Protein AF-A0A940I7X8-F1 (afdb_monomer_lite)

Sequence (336 aa):
MDRRSVLILGGKREDTGFVNLISSVYEELGIEEVIYFPGVVDDFYRALINKWVSSGIKIAADEDAGTYLASYGIKVDFDFDSAVERASVFVCFDRTGYDLLRANLSGVSSSKKLIILSPVFSGEQHAIYAEGIFKVPFESERAFCLKIPEGMDYSIAYFVKLLEKNFSVQEAIDRVKFLVVRDREEGCDFPRNSSREEFLKEISSNGCGIHISEMKMPAVMDFVYFDIVFKGPVDVQKFVDLFDLDGAVAMTNKKDMVEIRKVEELLRENGSLLYIILMSVSSIEMVSDRELVGYFFVTPHFCEAFNIISAITRYFFPRSSEERMRKVYSRMVKEM

Radius of gyration: 21.01 Å; chains: 1; bounding box: 50×42×53 Å

pLDDT: mean 81.67, std 11.94, range [33.69, 97.12]

Foldseek 3Di:
DQALEEEEEEEDPLCLLLLVLCLVAVVLLVRPAYEYEYNDDDPVVLVSLVVSVVSVHAYEYDPVNCVVNVVVVHDHPYHPLVNLQRAQEYEYQDPVSVVVSVVNVVPHDQAAHEYEYNADDPPDDADEFAPPFDDDPPDDRGHHYYHYDFLVLNLVLVLLSLQCVQDDPQFHWQEKEKEKEAADPDDKDDWDWDPSQVVSVVRDDNPYHYTYTYMYDHDLAIKMKMKTFTNHFDDLVSVVVSQVPPLLEAEDCDDDVVVVVVVQVVCVVVLQARHSKYFNSVQWDDPDRGIIIGMIGGPRSNSRSLRVQLVSSCNVPVPCSVVSCVVVSVSNDDDD

Structure (mmCIF, N/CA/C/O backbone):
data_AF-A0A940I7X8-F1
#
_entry.id   AF-A0A940I7X8-F1
#
loop_
_atom_site.group_PDB
_atom_site.id
_atom_site.type_symbol
_atom_site.label_atom_id
_atom_site.label_alt_id
_atom_site.label_comp_id
_atom_site.label_asym_id
_atom_site.label_entity_id
_atom_site.label_seq_id
_atom_site.pdbx_PDB_ins_code
_atom_site.Cartn_x
_atom_site.Cartn_y
_atom_site.Cartn_z
_atom_site.occupancy
_atom_site.B_iso_or_equiv
_atom_site.auth_seq_id
_atom_site.auth_comp_id
_atom_site.auth_asym_id
_atom_site.auth_atom_id
_atom_site.pdbx_PDB_model_num
ATOM 1 N N . MET A 1 1 ? 4.061 14.028 -25.496 1.00 49.69 1 MET A N 1
ATOM 2 C CA . MET A 1 1 ? 3.608 13.617 -24.152 1.00 49.69 1 MET A CA 1
ATOM 3 C C . MET A 1 1 ? 4.681 12.710 -23.610 1.00 49.69 1 MET A C 1
ATOM 5 O O . MET A 1 1 ? 5.134 11.863 -24.373 1.00 49.69 1 MET A O 1
ATOM 9 N N . ASP A 1 2 ? 5.108 12.920 -22.368 1.00 67.56 2 ASP A N 1
ATOM 10 C CA . ASP A 1 2 ? 6.015 11.982 -21.709 1.00 67.56 2 ASP A CA 1
ATOM 11 C C . ASP A 1 2 ? 5.352 10.599 -21.658 1.00 67.56 2 ASP A C 1
ATOM 13 O O . ASP A 1 2 ? 4.131 10.488 -21.493 1.00 67.56 2 ASP A O 1
ATOM 17 N N . ARG A 1 3 ? 6.148 9.558 -21.900 1.00 82.56 3 ARG A N 1
ATOM 18 C CA . ARG A 1 3 ? 5.689 8.167 -21.940 1.00 82.56 3 ARG A CA 1
ATOM 19 C C . ARG A 1 3 ? 5.154 7.774 -20.565 1.00 82.56 3 ARG A C 1
ATOM 21 O O . ARG A 1 3 ? 5.755 8.113 -19.554 1.00 82.56 3 ARG A O 1
ATOM 28 N N . ARG A 1 4 ? 4.042 7.040 -20.489 1.00 92.81 4 ARG A N 1
ATOM 29 C CA . ARG A 1 4 ? 3.482 6.609 -19.189 1.00 92.81 4 ARG A CA 1
ATOM 30 C C . ARG A 1 4 ? 4.193 5.357 -18.704 1.00 92.81 4 ARG A C 1
ATOM 32 O O . ARG A 1 4 ? 3.645 4.259 -18.761 1.00 92.81 4 ARG A O 1
ATOM 39 N N . SER A 1 5 ? 5.438 5.538 -18.295 1.00 95.00 5 SER A N 1
ATOM 40 C CA . SER A 1 5 ? 6.382 4.475 -17.973 1.00 95.00 5 SER A CA 1
ATOM 41 C C . SER A 1 5 ? 6.802 4.517 -16.507 1.00 95.00 5 SER A C 1
ATOM 43 O O . SER A 1 5 ? 7.041 5.587 -15.933 1.00 95.00 5 SER A O 1
ATOM 45 N N . VAL A 1 6 ? 6.911 3.333 -15.910 1.00 96.25 6 VAL A N 1
ATOM 46 C CA . VAL A 1 6 ? 7.340 3.134 -14.523 1.00 96.25 6 VAL A CA 1
ATOM 47 C C . VAL A 1 6 ? 8.630 2.323 -14.519 1.00 96.25 6 VAL A C 1
ATOM 49 O O . VAL A 1 6 ? 8.656 1.231 -15.080 1.00 96.25 6 VAL A O 1
ATOM 52 N N . LEU A 1 7 ? 9.679 2.832 -13.876 1.00 95.44 7 LEU A N 1
ATOM 53 C CA . LEU A 1 7 ? 10.884 2.074 -13.552 1.00 95.44 7 LEU A CA 1
ATOM 54 C C . LEU A 1 7 ? 10.850 1.675 -12.079 1.00 95.44 7 LEU A C 1
ATOM 56 O O . LEU A 1 7 ? 10.775 2.518 -11.185 1.00 95.44 7 LEU A O 1
ATOM 60 N N . ILE A 1 8 ? 10.902 0.374 -11.844 1.00 94.31 8 ILE A N 1
ATOM 61 C CA . ILE A 1 8 ? 10.943 -0.235 -10.526 1.00 94.31 8 ILE A CA 1
ATOM 62 C C . ILE A 1 8 ? 12.394 -0.597 -10.242 1.00 94.31 8 ILE A C 1
ATOM 64 O O . ILE A 1 8 ? 12.974 -1.433 -10.935 1.00 94.31 8 ILE A O 1
ATOM 68 N N . LEU A 1 9 ? 12.963 0.046 -9.230 1.00 90.81 9 LEU A N 1
ATOM 69 C CA . LEU A 1 9 ? 14.293 -0.247 -8.719 1.00 90.81 9 LEU A CA 1
ATOM 70 C C . LEU A 1 9 ? 14.115 -1.225 -7.564 1.00 90.81 9 LEU A C 1
ATOM 72 O O . LEU A 1 9 ? 13.821 -0.828 -6.431 1.00 90.81 9 LEU A O 1
ATOM 76 N N . GLY A 1 10 ? 14.166 -2.504 -7.930 1.00 77.69 10 GLY A N 1
ATOM 77 C CA . GLY A 1 10 ? 13.996 -3.627 -7.024 1.00 77.69 10 GLY A CA 1
ATOM 78 C C . GLY A 1 10 ? 15.307 -4.036 -6.371 1.00 77.69 10 GLY A C 1
ATOM 79 O O . GLY A 1 10 ? 16.374 -3.519 -6.696 1.00 77.69 10 GLY A O 1
ATOM 80 N N . GLY A 1 11 ? 15.234 -5.014 -5.476 1.00 66.50 11 GLY A N 1
ATOM 81 C CA . GLY A 1 11 ? 16.423 -5.502 -4.768 1.00 66.50 11 GLY A CA 1
ATOM 82 C C . GLY A 1 11 ? 16.150 -6.359 -3.540 1.00 66.50 11 GLY A C 1
ATOM 83 O O . GLY A 1 11 ? 17.096 -6.883 -2.948 1.00 66.50 11 GLY A O 1
ATOM 84 N N . LYS A 1 12 ? 14.881 -6.525 -3.140 1.00 67.06 12 LYS A N 1
ATOM 85 C CA . LYS A 1 12 ? 14.500 -7.310 -1.961 1.00 67.06 12 LYS A CA 1
ATOM 86 C C . LYS A 1 12 ? 13.080 -7.869 -2.075 1.00 67.06 12 LYS A C 1
ATOM 88 O O . LYS A 1 12 ? 12.290 -7.390 -2.872 1.00 67.06 12 LYS A O 1
ATOM 93 N N . ARG A 1 13 ? 12.718 -8.836 -1.222 1.00 67.75 13 ARG A N 1
ATOM 94 C CA . ARG A 1 13 ? 11.409 -9.526 -1.254 1.00 67.75 13 ARG A CA 1
ATOM 95 C C . ARG A 1 13 ? 10.215 -8.576 -1.097 1.00 67.75 13 ARG A C 1
ATOM 97 O O . ARG A 1 13 ? 9.106 -8.913 -1.500 1.00 67.75 13 ARG A O 1
ATOM 104 N N . GLU A 1 14 ? 10.432 -7.412 -0.506 1.00 70.81 14 GLU A N 1
ATOM 105 C CA . GLU A 1 14 ? 9.443 -6.378 -0.231 1.00 70.81 14 GLU A CA 1
ATOM 106 C C . GLU A 1 14 ? 8.841 -5.783 -1.516 1.00 70.81 14 GLU A C 1
ATOM 108 O O . GLU A 1 14 ? 7.660 -5.435 -1.526 1.00 70.81 14 GLU A O 1
ATOM 113 N N . ASP A 1 15 ? 9.591 -5.746 -2.624 1.00 79.62 15 ASP A N 1
ATOM 114 C CA . ASP A 1 15 ? 9.082 -5.263 -3.916 1.00 79.62 15 ASP A CA 1
ATOM 115 C C . ASP A 1 15 ? 8.101 -6.247 -4.581 1.00 79.62 15 ASP A C 1
ATOM 117 O O . ASP A 1 15 ? 7.247 -5.855 -5.380 1.00 79.62 15 ASP A O 1
ATOM 121 N N . THR A 1 16 ? 8.164 -7.529 -4.216 1.00 80.00 16 THR A N 1
ATOM 122 C CA . THR A 1 16 ? 7.514 -8.622 -4.946 1.00 80.00 16 THR A CA 1
ATOM 123 C C . THR A 1 16 ? 5.994 -8.502 -4.906 1.00 80.00 16 THR A C 1
ATOM 125 O O . THR A 1 16 ? 5.323 -8.805 -5.896 1.00 80.00 16 THR A O 1
ATOM 128 N N . GLY A 1 17 ? 5.430 -8.035 -3.786 1.00 77.25 17 GLY A N 1
ATOM 129 C CA . GLY A 1 17 ? 3.994 -7.767 -3.667 1.00 77.25 17 GLY A CA 1
ATOM 130 C C . GLY A 1 17 ? 3.534 -6.695 -4.655 1.00 77.25 17 GLY A C 1
ATOM 131 O O . GLY A 1 17 ? 2.570 -6.899 -5.397 1.00 77.25 17 GLY A O 1
ATOM 132 N N . PHE A 1 18 ? 4.283 -5.593 -4.737 1.00 85.44 18 PHE A N 1
ATOM 133 C CA . PHE A 1 18 ? 4.010 -4.510 -5.674 1.00 85.44 18 PHE A CA 1
ATOM 134 C C . PHE A 1 18 ? 4.194 -4.938 -7.130 1.00 85.44 18 PHE A C 1
ATOM 136 O O . PHE A 1 18 ? 3.283 -4.721 -7.928 1.00 85.44 18 PHE A O 1
ATOM 143 N N . VAL A 1 19 ? 5.313 -5.586 -7.479 1.00 87.69 19 VAL A N 1
ATOM 144 C CA . VAL A 1 19 ? 5.587 -6.017 -8.861 1.00 87.69 19 VAL A CA 1
ATOM 145 C C . VAL A 1 19 ? 4.530 -7.020 -9.335 1.00 87.69 19 VAL A C 1
ATOM 147 O O . VAL A 1 19 ? 4.012 -6.896 -10.445 1.00 87.69 19 VAL A O 1
ATOM 150 N N . ASN A 1 20 ? 4.127 -7.970 -8.483 1.00 83.19 20 ASN A N 1
ATOM 151 C CA . ASN A 1 20 ? 3.031 -8.887 -8.804 1.00 83.19 20 ASN A CA 1
ATOM 152 C C . ASN A 1 20 ? 1.723 -8.134 -9.067 1.00 83.19 20 ASN A C 1
ATOM 154 O O . ASN A 1 20 ? 1.082 -8.381 -10.090 1.00 83.19 20 ASN A O 1
ATOM 158 N N . LEU A 1 21 ? 1.345 -7.202 -8.188 1.00 81.69 21 LEU A N 1
ATOM 159 C CA . LEU A 1 21 ? 0.102 -6.455 -8.339 1.00 81.69 21 LEU A CA 1
ATOM 160 C C . LEU A 1 21 ? 0.124 -5.601 -9.612 1.00 81.69 21 LEU A C 1
ATOM 162 O O . LEU A 1 21 ? -0.750 -5.773 -10.462 1.00 81.69 21 LEU A O 1
ATOM 166 N N . ILE A 1 22 ? 1.146 -4.755 -9.795 1.00 88.75 22 ILE A N 1
ATOM 167 C CA . ILE A 1 22 ? 1.249 -3.862 -10.957 1.00 88.75 22 ILE A CA 1
ATOM 168 C C . ILE A 1 22 ? 1.332 -4.648 -12.270 1.00 88.75 22 ILE A C 1
ATOM 170 O O . ILE A 1 22 ? 0.649 -4.274 -13.221 1.00 88.75 22 ILE A O 1
ATOM 174 N N . SER A 1 23 ? 2.045 -5.784 -12.312 1.00 88.50 23 SER A N 1
ATOM 175 C CA . SER A 1 23 ? 2.124 -6.639 -13.510 1.00 88.50 23 SER A CA 1
ATOM 176 C C . SER A 1 23 ? 0.764 -7.151 -13.981 1.00 88.50 23 SER A C 1
ATOM 178 O O . SER A 1 23 ? 0.594 -7.445 -15.158 1.00 88.50 23 SER A O 1
ATOM 180 N N . SER A 1 24 ? -0.219 -7.222 -13.081 1.00 85.00 24 SER A N 1
ATOM 181 C CA . SER A 1 24 ? -1.562 -7.682 -13.416 1.00 85.00 24 SER A CA 1
ATOM 182 C C . SER A 1 24 ? -2.511 -6.559 -13.851 1.00 85.00 24 SER A C 1
ATOM 184 O O . SER A 1 24 ? -3.509 -6.863 -14.503 1.00 85.00 24 SER A O 1
ATOM 186 N N . VAL A 1 25 ? -2.242 -5.290 -13.502 1.00 87.88 25 VAL A N 1
ATOM 187 C CA . VAL A 1 25 ? -3.195 -4.169 -13.682 1.00 87.88 25 VAL A CA 1
ATOM 188 C C . VAL A 1 25 ? -2.673 -2.990 -14.507 1.00 87.88 25 VAL A C 1
ATOM 190 O O . VAL A 1 25 ? -3.464 -2.111 -14.850 1.00 87.88 25 VAL A O 1
ATOM 193 N N . TYR A 1 26 ? -1.376 -2.919 -14.827 1.00 92.25 26 TYR A N 1
ATOM 194 C CA . TYR A 1 26 ? -0.780 -1.705 -15.403 1.00 92.25 26 TYR A CA 1
ATOM 195 C C . TYR A 1 26 ? -1.434 -1.278 -16.733 1.00 92.25 26 TYR A C 1
ATOM 197 O O . TYR A 1 26 ? -1.730 -0.094 -16.913 1.00 92.25 26 TYR A O 1
ATOM 205 N N . GLU A 1 27 ? -1.762 -2.227 -17.615 1.00 91.94 27 GLU A N 1
ATOM 206 C CA . GLU A 1 27 ? -2.447 -1.942 -18.885 1.00 91.94 27 GLU A CA 1
ATOM 207 C C . GLU A 1 27 ? -3.851 -1.358 -18.660 1.00 91.94 27 GLU A C 1
ATOM 209 O O . GLU A 1 27 ? -4.239 -0.370 -19.288 1.00 91.94 27 GLU A O 1
ATOM 214 N N . GLU A 1 28 ? -4.609 -1.907 -17.705 1.00 89.69 28 GLU A N 1
ATOM 215 C CA . GLU A 1 28 ? -5.963 -1.444 -17.371 1.00 89.69 28 GLU A CA 1
ATOM 216 C C . GLU A 1 28 ? -5.974 -0.047 -16.748 1.00 89.69 28 GLU A C 1
ATOM 218 O O . GLU A 1 28 ? -6.930 0.724 -16.943 1.00 89.69 28 GLU A O 1
ATOM 223 N N . LEU A 1 29 ? -4.903 0.271 -16.017 1.00 91.50 29 LEU A N 1
ATOM 224 C CA . LEU A 1 29 ? -4.611 1.597 -15.486 1.00 91.50 29 LEU A CA 1
ATOM 225 C C . LEU A 1 29 ? -4.174 2.572 -16.582 1.00 91.50 29 LEU A C 1
ATOM 227 O O . LEU A 1 29 ? -4.239 3.779 -16.361 1.00 91.50 29 LEU A O 1
ATOM 231 N N . GLY A 1 30 ? -3.815 2.093 -17.776 1.00 93.12 30 GLY A N 1
ATOM 232 C CA . GLY A 1 30 ? -3.331 2.900 -18.897 1.00 93.12 30 GLY A CA 1
ATOM 233 C C . GLY A 1 30 ? -1.850 3.268 -18.803 1.00 93.12 30 GLY A C 1
ATOM 234 O O . GLY A 1 30 ? -1.437 4.245 -19.431 1.00 93.12 30 GLY A O 1
ATOM 235 N N . ILE A 1 31 ? -1.080 2.532 -18.002 1.00 95.19 31 ILE A N 1
ATOM 236 C CA . ILE A 1 31 ? 0.382 2.598 -17.968 1.00 95.19 31 ILE A CA 1
ATOM 237 C C . ILE A 1 31 ? 0.888 1.867 -19.216 1.00 95.19 31 ILE A C 1
ATOM 239 O O . ILE A 1 31 ? 0.435 0.770 -19.527 1.00 95.19 31 ILE A O 1
ATOM 243 N N . GLU A 1 32 ? 1.790 2.496 -19.962 1.00 95.94 32 GLU A N 1
ATOM 244 C CA . GLU A 1 32 ? 2.263 1.999 -21.262 1.00 95.94 32 GLU A CA 1
ATOM 245 C C . GLU A 1 32 ? 3.424 1.020 -21.127 1.00 95.94 32 GLU A C 1
ATOM 247 O O . GLU A 1 32 ? 3.640 0.186 -22.002 1.00 95.94 32 GLU A O 1
ATOM 252 N N . GLU A 1 33 ? 4.220 1.161 -20.070 1.00 95.94 33 GLU A N 1
ATOM 253 C CA . GLU A 1 33 ? 5.424 0.366 -19.889 1.00 95.94 33 GLU A CA 1
ATOM 254 C C . GLU A 1 33 ? 5.796 0.281 -18.413 1.00 95.94 33 GLU A C 1
ATOM 256 O O . GLU A 1 33 ? 5.808 1.285 -17.700 1.00 95.94 33 GLU A O 1
ATOM 261 N N . VAL A 1 34 ? 6.144 -0.919 -17.967 1.00 97.12 34 VAL A N 1
ATOM 262 C CA . VAL A 1 34 ? 6.735 -1.140 -16.652 1.00 97.12 34 VAL A CA 1
ATOM 263 C C . VAL A 1 34 ? 8.068 -1.841 -16.864 1.00 97.12 34 VAL A C 1
ATOM 265 O O . VAL A 1 34 ? 8.139 -2.871 -17.535 1.00 97.12 34 VAL A O 1
ATOM 268 N N . ILE A 1 35 ? 9.120 -1.243 -16.319 1.00 96.19 35 ILE A N 1
ATOM 269 C CA . ILE A 1 35 ? 10.497 -1.713 -16.398 1.00 96.19 35 ILE A CA 1
ATOM 270 C C . ILE A 1 35 ? 10.919 -2.116 -14.990 1.00 96.19 35 ILE A C 1
ATOM 272 O O . ILE A 1 35 ? 10.745 -1.343 -14.050 1.00 96.19 35 ILE A O 1
ATOM 276 N N . TYR A 1 36 ? 11.468 -3.313 -14.840 1.00 94.44 36 TYR A N 1
ATOM 277 C CA . TYR A 1 36 ? 12.023 -3.805 -13.588 1.00 94.44 36 TYR A CA 1
ATOM 278 C C . TYR A 1 36 ? 13.545 -3.889 -13.701 1.00 94.44 36 TYR A C 1
ATOM 280 O O . TYR A 1 36 ? 14.065 -4.527 -14.618 1.00 94.44 36 TYR A O 1
ATOM 288 N N . PHE A 1 37 ? 14.238 -3.234 -12.772 1.00 92.88 37 PHE A N 1
ATOM 289 C CA . PHE A 1 37 ? 15.681 -3.323 -12.598 1.00 92.88 37 PHE A CA 1
ATOM 290 C C . PHE A 1 37 ? 15.967 -4.080 -11.291 1.00 92.88 37 PHE A C 1
ATOM 292 O O . PHE A 1 37 ? 15.705 -3.535 -10.214 1.00 92.88 37 PHE A O 1
ATOM 299 N N . PRO A 1 38 ? 16.436 -5.339 -11.354 1.00 87.06 38 PRO A N 1
ATOM 300 C CA . PRO A 1 38 ? 16.713 -6.132 -10.166 1.00 87.06 38 PRO A CA 1
ATOM 301 C C . PRO A 1 38 ? 18.007 -5.668 -9.492 1.00 87.06 38 PRO A C 1
ATOM 303 O O . PRO A 1 38 ? 19.062 -5.670 -10.116 1.00 87.06 38 PRO A O 1
ATOM 306 N N . GLY A 1 39 ? 17.953 -5.356 -8.198 1.00 77.88 39 GLY A N 1
ATOM 307 C CA . GLY A 1 39 ? 19.154 -5.096 -7.396 1.00 77.88 39 GLY A CA 1
ATOM 308 C C . GLY A 1 39 ? 19.945 -6.361 -7.039 1.00 77.88 39 GLY A C 1
ATOM 309 O O . GLY A 1 39 ? 21.133 -6.278 -6.747 1.00 77.88 39 GLY A O 1
ATOM 310 N N . VAL A 1 40 ? 19.300 -7.534 -7.069 1.00 75.38 40 VAL A N 1
ATOM 311 C CA . VAL A 1 40 ? 19.927 -8.853 -6.878 1.00 75.38 40 VAL A CA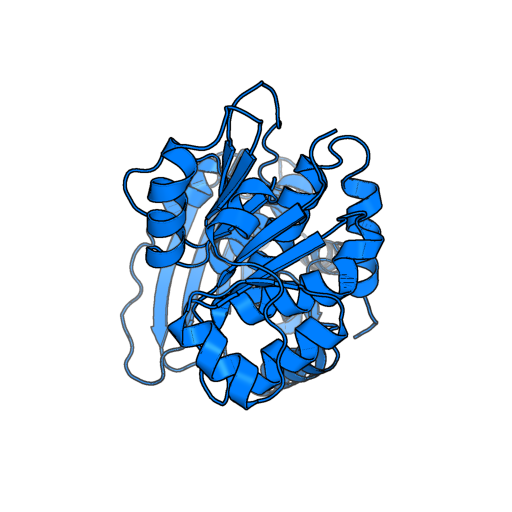 1
ATOM 312 C C . VAL A 1 40 ? 19.252 -9.855 -7.812 1.00 75.38 40 VAL A C 1
ATOM 314 O O . VAL A 1 40 ? 18.025 -9.867 -7.926 1.00 75.38 40 VAL A O 1
ATOM 317 N N . VAL A 1 41 ? 20.042 -10.715 -8.458 1.00 75.00 41 VAL A N 1
ATOM 318 C CA . VAL A 1 41 ? 19.529 -11.818 -9.277 1.00 75.00 41 VAL A CA 1
ATOM 319 C C . VAL A 1 41 ? 20.049 -13.146 -8.731 1.00 75.00 41 VAL A C 1
ATOM 321 O O . VAL A 1 41 ? 21.252 -13.390 -8.710 1.00 75.00 41 VAL A O 1
ATOM 324 N N . ASP A 1 42 ? 19.130 -14.002 -8.289 1.00 77.88 42 ASP A N 1
ATOM 325 C CA . ASP A 1 42 ? 19.406 -15.364 -7.829 1.00 77.88 42 ASP A CA 1
ATOM 326 C C . ASP A 1 42 ? 18.338 -16.355 -8.344 1.00 77.88 42 ASP A C 1
ATOM 328 O O . ASP A 1 42 ? 17.391 -15.981 -9.049 1.00 77.88 42 ASP A O 1
ATOM 332 N N . ASP A 1 43 ? 18.481 -17.636 -7.992 1.00 73.12 43 ASP A N 1
ATOM 333 C CA . ASP A 1 43 ? 17.558 -18.695 -8.418 1.00 73.12 43 ASP A CA 1
ATOM 334 C C . ASP A 1 43 ? 16.109 -18.478 -7.944 1.00 73.12 43 ASP A C 1
ATOM 336 O O . ASP A 1 43 ? 15.175 -18.879 -8.647 1.00 73.12 43 ASP A O 1
ATOM 340 N N . PHE A 1 44 ? 15.902 -17.843 -6.783 1.00 70.50 44 PHE A N 1
ATOM 341 C CA . PHE A 1 44 ? 14.568 -17.531 -6.266 1.00 70.50 44 PHE A CA 1
ATOM 342 C C . PHE A 1 44 ? 13.909 -16.443 -7.119 1.00 70.50 44 PHE A C 1
ATOM 344 O O . PHE A 1 44 ? 12.772 -16.609 -7.574 1.00 70.50 44 PHE A O 1
ATOM 351 N N . TYR A 1 45 ? 14.638 -15.365 -7.418 1.00 75.06 45 TYR A N 1
ATOM 352 C CA . TYR A 1 45 ? 14.123 -14.279 -8.254 1.00 75.06 45 TYR A CA 1
ATOM 353 C C . TYR A 1 45 ? 13.927 -14.690 -9.712 1.00 75.06 45 TYR A C 1
ATOM 355 O O . TYR A 1 45 ? 13.033 -14.158 -10.368 1.00 75.06 45 TYR A O 1
ATOM 363 N N . ARG A 1 46 ? 14.667 -15.681 -10.225 1.00 81.88 46 ARG A N 1
ATOM 364 C CA . ARG A 1 46 ? 14.517 -16.158 -11.612 1.00 81.88 46 ARG A CA 1
ATOM 365 C C . ARG A 1 46 ? 13.077 -16.548 -11.958 1.00 81.88 46 ARG A C 1
ATOM 367 O O . ARG A 1 46 ? 12.574 -16.176 -13.017 1.00 81.88 46 ARG A O 1
ATOM 374 N N . ALA A 1 47 ? 12.411 -17.318 -11.096 1.00 82.31 47 ALA A N 1
ATOM 375 C CA . ALA A 1 47 ? 11.041 -17.771 -11.353 1.00 82.31 47 ALA A CA 1
ATOM 376 C C . ALA A 1 47 ? 10.044 -16.598 -11.369 1.00 82.31 47 ALA A C 1
ATOM 378 O O . ALA A 1 47 ? 9.155 -16.549 -12.221 1.00 82.31 47 ALA A O 1
ATOM 379 N N . LEU A 1 48 ? 10.231 -15.631 -10.466 1.00 84.88 48 LEU A N 1
ATOM 380 C CA . LEU A 1 48 ? 9.416 -14.419 -10.389 1.00 84.88 48 LEU A CA 1
ATOM 381 C C . LEU A 1 48 ? 9.633 -13.514 -11.604 1.00 84.88 48 LEU A C 1
ATOM 383 O O . LEU A 1 48 ? 8.662 -13.107 -12.234 1.00 84.88 48 LEU A O 1
ATOM 387 N N . ILE A 1 49 ? 10.887 -13.277 -11.993 1.00 87.75 49 ILE A N 1
ATOM 388 C CA . ILE A 1 49 ? 11.232 -12.472 -13.169 1.00 87.75 49 ILE A CA 1
ATOM 389 C C . ILE A 1 49 ? 10.627 -13.088 -14.432 1.00 87.75 49 ILE A C 1
ATOM 391 O O . ILE A 1 49 ? 9.991 -12.379 -15.204 1.00 87.75 49 ILE A O 1
ATOM 395 N N . ASN A 1 50 ? 10.730 -14.408 -14.617 1.00 87.25 50 ASN A N 1
ATOM 396 C CA . ASN A 1 50 ? 10.091 -15.093 -15.745 1.00 87.25 50 ASN A CA 1
ATOM 397 C C . ASN A 1 50 ? 8.573 -14.872 -15.782 1.00 87.25 50 ASN A C 1
ATOM 399 O O . ASN A 1 50 ? 8.012 -14.562 -16.835 1.00 87.25 50 ASN A O 1
ATOM 403 N N . LYS A 1 51 ? 7.908 -14.990 -14.626 1.00 87.25 51 LYS A N 1
ATOM 404 C CA . LYS A 1 51 ? 6.478 -14.695 -14.497 1.00 87.25 51 LYS A CA 1
ATOM 405 C C . LYS A 1 51 ? 6.184 -13.243 -14.883 1.00 87.25 51 LYS A C 1
ATOM 407 O O . LYS A 1 51 ? 5.263 -13.002 -15.653 1.00 87.25 51 LYS A O 1
ATOM 412 N N . TRP A 1 52 ? 6.964 -12.278 -14.414 1.00 89.81 52 TRP A N 1
ATOM 413 C CA . TRP A 1 52 ? 6.748 -10.863 -14.728 1.00 89.81 52 TRP A CA 1
ATOM 414 C C . TRP A 1 52 ? 6.980 -10.545 -16.207 1.00 89.81 52 TRP A C 1
ATOM 416 O O . TRP A 1 52 ? 6.165 -9.849 -16.811 1.00 89.81 52 TRP A O 1
ATOM 426 N N . VAL A 1 53 ? 8.018 -11.118 -16.818 1.00 92.50 53 VAL A N 1
ATOM 427 C CA . VAL A 1 53 ? 8.285 -10.992 -18.260 1.00 92.50 53 VAL A CA 1
ATOM 428 C C . VAL A 1 53 ? 7.131 -11.558 -19.082 1.00 92.50 53 VAL A C 1
ATOM 430 O O . VAL A 1 53 ? 6.699 -10.928 -20.046 1.00 92.50 53 VAL A O 1
ATOM 433 N N . SER A 1 54 ? 6.569 -12.704 -18.677 1.00 91.12 54 SER A N 1
ATOM 434 C CA . SER A 1 54 ? 5.381 -13.271 -19.335 1.00 91.12 54 SER A CA 1
ATOM 435 C C . SER A 1 54 ? 4.146 -12.365 -19.254 1.00 91.12 54 SER A C 1
ATOM 437 O O . SER A 1 54 ? 3.305 -12.406 -20.148 1.00 91.12 54 SER A O 1
ATOM 439 N N . SER A 1 55 ? 4.077 -11.505 -18.232 1.00 90.12 55 SER A N 1
ATOM 440 C CA . SER A 1 55 ? 3.028 -10.494 -18.049 1.00 90.12 55 SER A CA 1
ATOM 441 C C . SER A 1 55 ? 3.334 -9.172 -18.770 1.00 90.12 55 SER A C 1
ATOM 443 O O . SER A 1 55 ? 2.607 -8.197 -18.600 1.00 90.12 55 SER A O 1
ATOM 445 N N . GLY A 1 56 ? 4.415 -9.108 -19.554 1.00 93.50 56 GLY A N 1
ATOM 446 C CA . GLY A 1 56 ? 4.794 -7.941 -20.354 1.00 93.50 56 GLY A CA 1
ATOM 447 C C . GLY A 1 56 ? 5.770 -6.971 -19.681 1.00 93.50 56 GLY A C 1
ATOM 448 O O . GLY A 1 56 ? 6.170 -5.993 -20.319 1.00 93.50 56 GLY A O 1
ATOM 449 N N . ILE A 1 57 ? 6.202 -7.242 -18.443 1.00 95.12 57 ILE A N 1
ATOM 450 C CA . ILE A 1 57 ? 7.217 -6.429 -17.757 1.00 95.12 57 ILE A CA 1
ATOM 451 C C . ILE A 1 57 ? 8.540 -6.496 -18.525 1.00 95.12 57 ILE A C 1
ATOM 453 O O . ILE A 1 57 ? 8.997 -7.570 -18.919 1.00 95.12 57 ILE A O 1
ATOM 457 N N . LYS A 1 58 ? 9.160 -5.333 -18.728 1.00 96.25 58 LYS A N 1
ATOM 458 C CA . LYS A 1 58 ? 10.474 -5.199 -19.361 1.00 96.25 58 LYS A CA 1
ATOM 459 C C . LYS A 1 58 ? 11.577 -5.310 -18.328 1.00 96.25 58 LYS A C 1
ATOM 461 O O . LYS A 1 58 ? 11.413 -4.826 -17.211 1.00 96.25 58 LYS A O 1
ATOM 466 N N . ILE A 1 59 ? 12.703 -5.901 -18.708 1.00 94.81 59 ILE A N 1
ATOM 467 C CA . ILE A 1 59 ? 13.842 -6.062 -17.799 1.00 94.81 59 ILE A CA 1
ATOM 468 C C . ILE A 1 59 ? 14.959 -5.110 -18.193 1.00 94.81 59 ILE A C 1
ATOM 470 O O . ILE A 1 59 ? 15.393 -5.097 -19.345 1.00 94.81 59 ILE A O 1
ATOM 474 N N . ALA A 1 60 ? 15.423 -4.334 -17.220 1.00 94.38 60 ALA A N 1
ATOM 475 C CA . ALA A 1 60 ? 16.678 -3.610 -17.304 1.00 94.38 60 ALA A CA 1
ATOM 476 C C . ALA A 1 60 ? 17.707 -4.287 -16.398 1.00 94.38 60 ALA A C 1
ATOM 478 O O . ALA A 1 60 ? 17.343 -4.778 -15.333 1.00 94.38 60 ALA A O 1
ATOM 479 N N . ALA A 1 61 ? 18.969 -4.335 -16.808 1.00 91.94 61 ALA A N 1
ATOM 480 C CA . ALA A 1 61 ? 20.037 -4.934 -16.011 1.00 91.94 61 ALA A CA 1
ATOM 481 C C . ALA A 1 61 ? 21.382 -4.265 -16.313 1.00 91.94 61 ALA A C 1
ATOM 483 O O . ALA A 1 61 ? 21.564 -3.692 -17.389 1.00 91.94 61 ALA A O 1
ATOM 484 N N . ASP A 1 62 ? 22.313 -4.344 -15.364 1.00 89.38 62 ASP A N 1
ATOM 485 C CA . ASP A 1 62 ? 23.729 -4.117 -15.650 1.00 89.38 62 ASP A CA 1
ATOM 486 C C . ASP A 1 62 ? 24.338 -5.316 -16.407 1.00 89.38 62 ASP A C 1
ATOM 488 O O . ASP A 1 62 ? 23.660 -6.306 -16.700 1.00 89.38 62 ASP A O 1
ATOM 492 N N . GLU A 1 63 ? 25.613 -5.211 -16.781 1.00 87.38 63 GLU A N 1
ATOM 493 C CA . GLU A 1 63 ? 26.299 -6.220 -17.596 1.00 87.38 63 GLU A CA 1
ATOM 494 C C . GLU A 1 63 ? 26.367 -7.596 -16.904 1.00 87.38 63 GLU A C 1
ATOM 496 O O . GLU A 1 63 ? 26.106 -8.630 -17.534 1.00 87.38 63 GLU A O 1
ATOM 501 N N . ASP A 1 64 ? 26.643 -7.612 -15.598 1.00 86.25 64 ASP A N 1
ATOM 502 C CA . ASP A 1 64 ? 26.787 -8.835 -14.805 1.00 86.25 64 ASP A CA 1
ATOM 503 C C . ASP A 1 64 ? 25.432 -9.535 -14.619 1.00 86.25 64 ASP A C 1
ATOM 505 O O . ASP A 1 64 ? 25.271 -10.717 -14.955 1.00 86.25 64 ASP A O 1
ATOM 509 N N . ALA A 1 65 ? 24.422 -8.798 -14.147 1.00 87.38 65 ALA A N 1
ATOM 510 C CA . ALA A 1 65 ? 23.063 -9.300 -13.988 1.00 87.38 65 ALA A CA 1
ATOM 511 C C . ALA A 1 65 ? 22.460 -9.710 -15.338 1.00 87.38 65 ALA A C 1
ATOM 513 O O . ALA A 1 65 ? 21.767 -10.728 -15.432 1.00 87.38 65 ALA A O 1
ATOM 514 N N . GLY A 1 66 ? 22.756 -8.963 -16.403 1.00 89.12 66 GLY A N 1
ATOM 515 C CA . GLY A 1 66 ? 22.300 -9.270 -17.751 1.00 89.12 66 GLY A CA 1
ATOM 516 C C . GLY A 1 66 ? 22.882 -10.575 -18.287 1.00 89.12 66 GLY A C 1
ATOM 517 O O . GLY A 1 66 ? 22.143 -11.391 -18.841 1.00 89.12 66 GLY A O 1
ATOM 518 N N . THR A 1 67 ? 24.172 -10.827 -18.050 1.00 89.56 67 THR A N 1
ATOM 519 C CA . THR A 1 67 ? 24.828 -12.094 -18.409 1.00 89.56 67 THR A CA 1
ATOM 520 C C . THR A 1 67 ? 24.207 -13.272 -17.659 1.00 89.56 67 THR A C 1
ATOM 522 O O . THR A 1 67 ? 23.897 -14.304 -18.264 1.00 89.56 67 THR A O 1
ATOM 525 N N . TYR A 1 68 ? 23.959 -13.112 -16.355 1.00 88.56 68 TYR A N 1
ATOM 526 C CA . TYR A 1 68 ? 23.291 -14.133 -15.550 1.00 88.56 68 TYR A CA 1
ATOM 527 C C . TYR A 1 68 ? 21.885 -14.438 -16.087 1.00 88.56 68 TYR A C 1
ATOM 529 O O . TYR A 1 68 ? 21.566 -15.596 -16.353 1.00 88.56 68 TYR A O 1
ATOM 537 N N . LEU A 1 69 ? 21.053 -13.419 -16.316 1.00 89.75 69 LEU A N 1
ATOM 538 C CA . LEU A 1 69 ? 19.687 -13.578 -16.830 1.00 89.75 69 LEU A CA 1
ATOM 539 C C . LEU A 1 69 ? 19.656 -14.223 -18.224 1.00 89.75 69 LEU A C 1
ATOM 541 O O . LEU A 1 69 ? 18.862 -15.138 -18.466 1.00 89.75 69 LEU A O 1
ATOM 545 N N . ALA A 1 70 ? 20.562 -13.810 -19.113 1.00 89.38 70 ALA A N 1
ATOM 546 C CA . ALA A 1 70 ? 20.684 -14.368 -20.455 1.00 89.38 70 ALA A CA 1
ATOM 547 C C . ALA A 1 70 ? 21.031 -15.865 -20.434 1.00 89.38 70 ALA A C 1
ATOM 549 O O . ALA A 1 70 ? 20.508 -16.622 -21.254 1.00 89.38 70 ALA A O 1
ATOM 550 N N . SER A 1 71 ? 21.839 -16.319 -19.464 1.00 90.06 71 SER A N 1
ATOM 551 C CA . SER A 1 71 ? 22.166 -17.746 -19.296 1.00 90.06 71 SER A CA 1
ATOM 552 C C . SER A 1 71 ? 20.938 -18.629 -19.013 1.00 90.06 71 SER A C 1
ATOM 554 O O . SER A 1 71 ? 20.956 -19.824 -19.305 1.00 90.06 71 SER A O 1
ATOM 556 N N . TYR A 1 72 ? 19.842 -18.031 -18.534 1.00 87.25 72 TYR A N 1
ATOM 557 C CA . TYR A 1 72 ? 18.552 -18.685 -18.295 1.00 87.25 72 TYR A CA 1
ATOM 558 C C . TYR A 1 72 ? 17.488 -18.359 -19.353 1.00 87.25 72 TYR A C 1
ATOM 560 O O . TYR A 1 72 ? 16.314 -18.678 -19.163 1.00 87.25 72 TYR A O 1
ATOM 568 N N . GLY A 1 73 ? 17.871 -17.725 -20.465 1.00 89.38 73 GLY A N 1
ATOM 569 C CA . GLY A 1 73 ? 16.955 -17.367 -21.549 1.00 89.38 73 GLY A CA 1
ATOM 570 C C . GLY A 1 73 ? 16.049 -16.168 -21.250 1.00 89.38 73 GLY A C 1
ATOM 571 O O . GLY A 1 73 ? 15.097 -15.934 -21.994 1.00 89.38 73 GLY A O 1
ATOM 572 N N . ILE A 1 74 ? 16.329 -15.398 -20.193 1.00 90.31 74 ILE A N 1
ATOM 573 C CA . ILE A 1 74 ? 15.604 -14.159 -19.895 1.00 90.31 74 ILE A CA 1
ATOM 574 C C . ILE A 1 74 ? 16.221 -13.034 -20.721 1.00 90.31 74 ILE A C 1
ATOM 576 O O . ILE A 1 74 ? 17.408 -12.730 -20.602 1.00 90.31 74 ILE A O 1
ATOM 580 N N . LYS A 1 75 ? 15.405 -12.408 -21.570 1.00 90.56 75 LYS A N 1
ATOM 581 C CA . LYS A 1 75 ? 15.838 -11.282 -22.395 1.00 90.56 75 LYS A CA 1
ATOM 582 C C . LYS A 1 75 ? 15.926 -10.009 -21.549 1.00 90.56 75 LYS A C 1
ATOM 584 O O . LYS A 1 75 ? 14.936 -9.603 -20.947 1.00 90.56 75 LYS A O 1
ATOM 589 N N . VAL A 1 76 ? 17.083 -9.354 -21.585 1.00 93.94 76 VAL A N 1
ATOM 590 C CA . VAL A 1 76 ? 17.255 -7.974 -21.114 1.00 93.94 76 VAL A CA 1
ATOM 591 C C . VAL A 1 76 ? 16.821 -7.023 -22.228 1.00 93.94 76 VAL A C 1
ATOM 593 O O . VAL A 1 76 ? 17.255 -7.159 -23.374 1.00 93.94 76 VAL A O 1
ATOM 596 N N . ASP A 1 77 ? 15.921 -6.094 -21.918 1.00 96.19 77 ASP A N 1
ATOM 597 C CA . ASP A 1 77 ? 15.390 -5.127 -22.880 1.00 96.19 77 ASP A CA 1
ATOM 598 C C . ASP A 1 77 ? 16.192 -3.820 -22.901 1.00 96.19 77 ASP A C 1
ATOM 600 O O . ASP A 1 77 ? 16.287 -3.201 -23.962 1.00 96.19 77 ASP A O 1
ATOM 604 N N . PHE A 1 78 ? 16.754 -3.407 -21.759 1.00 95.19 78 PHE A N 1
ATOM 605 C CA . PHE A 1 78 ? 17.439 -2.121 -21.592 1.00 95.19 78 PHE A CA 1
ATOM 606 C C . PHE A 1 78 ? 18.656 -2.234 -20.663 1.00 95.19 78 PHE A C 1
ATOM 608 O O . PHE A 1 78 ? 18.684 -3.073 -19.764 1.00 95.19 78 PHE A O 1
ATOM 615 N N . ASP A 1 79 ? 19.630 -1.344 -20.836 1.00 93.06 79 ASP A N 1
ATOM 616 C CA . ASP A 1 79 ? 20.553 -0.996 -19.753 1.00 93.06 79 ASP A CA 1
ATOM 617 C C . ASP A 1 79 ? 19.876 -0.023 -18.764 1.00 93.06 79 ASP A C 1
ATOM 619 O O . ASP A 1 79 ? 18.737 0.424 -18.967 1.00 93.06 79 ASP A O 1
ATOM 623 N N . PHE A 1 80 ? 20.558 0.275 -17.655 1.00 90.94 80 PHE A N 1
ATOM 624 C CA . PHE A 1 80 ? 20.028 1.161 -16.617 1.00 90.94 80 PHE A CA 1
ATOM 625 C C . PHE A 1 80 ? 19.739 2.575 -17.144 1.00 90.94 80 PHE A C 1
ATOM 627 O O . PHE A 1 80 ? 18.654 3.109 -16.908 1.00 90.94 80 PHE A O 1
ATOM 634 N N . ASP A 1 81 ? 20.667 3.162 -17.898 1.00 89.81 81 ASP A N 1
ATOM 635 C CA . ASP A 1 81 ? 20.559 4.541 -18.386 1.00 89.81 81 ASP A CA 1
ATOM 636 C C . ASP A 1 81 ? 19.382 4.696 -19.355 1.00 89.81 81 ASP A C 1
ATOM 638 O O . ASP A 1 81 ? 18.533 5.579 -19.186 1.00 89.81 81 ASP A O 1
ATOM 642 N N . SER A 1 82 ? 19.241 3.757 -20.294 1.00 91.06 82 SER A N 1
ATOM 643 C CA . SER A 1 82 ? 18.105 3.682 -21.212 1.00 91.06 82 SER A CA 1
ATOM 644 C C . SER A 1 82 ? 16.785 3.533 -20.458 1.00 91.06 82 SER A C 1
ATOM 646 O O . SER A 1 82 ? 15.777 4.126 -20.846 1.00 91.06 82 SER A O 1
ATOM 648 N N . ALA A 1 83 ? 16.751 2.755 -19.372 1.00 92.75 83 ALA A N 1
ATOM 649 C CA . ALA A 1 83 ? 15.556 2.628 -18.544 1.00 92.75 83 ALA A CA 1
ATOM 650 C C . ALA A 1 83 ? 15.208 3.947 -17.829 1.00 92.75 83 ALA A C 1
ATOM 652 O O . ALA A 1 83 ? 14.035 4.334 -17.786 1.00 92.75 83 ALA A O 1
ATOM 653 N N . VAL A 1 84 ? 16.210 4.669 -17.316 1.00 91.06 84 VAL A N 1
ATOM 654 C CA . VAL A 1 84 ? 16.031 5.952 -16.618 1.00 91.06 84 VAL A CA 1
ATOM 655 C C . VAL A 1 84 ? 15.543 7.058 -17.551 1.00 91.06 84 VAL A C 1
ATOM 657 O O . VAL A 1 84 ? 14.642 7.823 -17.183 1.00 91.06 84 VAL A O 1
ATOM 660 N N . GLU A 1 85 ? 16.096 7.157 -18.759 1.00 88.50 85 GLU A N 1
ATOM 661 C CA . GLU A 1 85 ? 15.655 8.131 -19.766 1.00 88.50 85 GLU A CA 1
ATOM 662 C C . GLU A 1 85 ? 14.184 7.935 -20.126 1.00 88.50 85 GLU A C 1
ATOM 664 O O . GLU A 1 85 ? 13.423 8.894 -20.276 1.00 88.50 85 GLU A O 1
ATOM 669 N N . ARG A 1 86 ? 13.777 6.671 -20.209 1.00 90.12 86 ARG A N 1
ATOM 670 C CA . ARG A 1 86 ? 12.450 6.246 -20.637 1.00 90.12 86 ARG A CA 1
ATOM 671 C C . ARG A 1 86 ? 11.376 6.406 -19.581 1.00 90.12 86 ARG A C 1
ATOM 673 O O . ARG A 1 86 ? 10.217 6.545 -19.969 1.00 90.12 86 ARG A O 1
ATOM 680 N N . ALA A 1 87 ? 11.730 6.326 -18.303 1.00 92.19 87 ALA A N 1
ATOM 681 C CA . ALA A 1 87 ? 10.798 6.333 -17.185 1.00 92.19 87 ALA A CA 1
ATOM 682 C C . ALA A 1 87 ? 10.336 7.747 -16.797 1.00 92.19 87 ALA A C 1
ATOM 684 O O . ALA A 1 87 ? 11.142 8.682 -16.693 1.00 92.19 87 ALA A O 1
ATOM 685 N N . SER A 1 88 ? 9.036 7.875 -16.519 1.00 90.88 88 SER A N 1
ATOM 686 C CA . SER A 1 88 ? 8.429 9.075 -15.924 1.00 90.88 88 SER A CA 1
ATOM 687 C C . SER A 1 88 ? 8.165 8.927 -14.427 1.00 90.88 88 SER A C 1
ATOM 689 O O . SER A 1 88 ? 8.127 9.928 -13.710 1.00 90.88 88 SER A O 1
ATOM 691 N N . VAL A 1 89 ? 8.003 7.694 -13.944 1.00 92.94 89 VAL A N 1
ATOM 692 C CA . VAL A 1 89 ? 7.889 7.385 -12.516 1.00 92.94 89 VAL A CA 1
ATOM 693 C C . VAL A 1 89 ? 8.967 6.388 -12.117 1.00 92.94 89 VAL A C 1
ATOM 695 O O . VAL A 1 89 ? 9.179 5.397 -12.810 1.00 92.94 89 VAL A O 1
ATOM 698 N N . PHE A 1 90 ? 9.598 6.626 -10.975 1.00 92.94 90 PHE A N 1
ATOM 699 C CA . PHE A 1 90 ? 10.552 5.730 -10.339 1.00 92.94 90 PHE A CA 1
ATOM 700 C C . PHE A 1 90 ? 9.992 5.244 -9.011 1.00 92.94 90 PHE A C 1
ATOM 702 O O . PHE A 1 90 ? 9.531 6.055 -8.207 1.00 92.94 90 PHE A O 1
ATOM 709 N N . VAL A 1 91 ? 10.062 3.942 -8.762 1.00 92.94 91 VAL A N 1
ATOM 710 C CA . VAL A 1 91 ? 9.697 3.336 -7.478 1.00 92.94 91 VAL A CA 1
ATOM 711 C C . VAL A 1 91 ? 10.946 2.702 -6.886 1.00 92.94 91 VAL A C 1
ATOM 713 O O . VAL A 1 91 ? 11.504 1.787 -7.485 1.00 92.94 91 VAL A O 1
ATOM 716 N N . CYS A 1 92 ? 11.396 3.211 -5.741 1.00 89.75 92 CYS A N 1
ATOM 717 C CA . CYS A 1 92 ? 12.625 2.780 -5.080 1.00 89.75 92 CYS A CA 1
ATOM 718 C C . CYS A 1 92 ? 12.289 2.058 -3.773 1.00 89.75 92 CYS A C 1
ATOM 720 O O . CYS A 1 92 ? 11.730 2.673 -2.859 1.00 89.75 92 CYS A O 1
ATOM 722 N N . PHE A 1 93 ? 12.671 0.782 -3.682 1.00 85.38 93 PHE A N 1
ATOM 723 C CA . PHE A 1 93 ? 12.455 -0.040 -2.485 1.00 85.38 93 PHE A CA 1
ATOM 724 C C . PHE A 1 93 ? 13.656 -0.082 -1.529 1.00 85.38 93 PHE A C 1
ATOM 726 O O . PHE A 1 93 ? 13.562 -0.576 -0.405 1.00 85.38 93 PHE A O 1
ATOM 733 N N . ASP A 1 94 ? 14.805 0.452 -1.947 1.00 82.50 94 ASP A N 1
ATOM 734 C CA . ASP A 1 94 ? 15.994 0.524 -1.110 1.00 82.50 94 ASP A CA 1
ATOM 735 C C . ASP A 1 94 ? 16.900 1.720 -1.440 1.00 82.50 94 ASP A C 1
ATOM 737 O O . ASP A 1 94 ? 16.699 2.468 -2.405 1.00 82.50 94 ASP A O 1
ATOM 741 N N . ARG A 1 95 ? 17.882 1.927 -0.552 1.00 81.75 95 ARG A N 1
ATOM 742 C CA . ARG A 1 95 ? 18.814 3.053 -0.612 1.00 81.75 95 ARG A CA 1
ATOM 743 C C . ARG A 1 95 ? 19.731 2.949 -1.826 1.00 81.75 95 ARG A C 1
ATOM 745 O O . ARG A 1 95 ? 20.030 3.969 -2.433 1.00 81.75 95 ARG A O 1
ATOM 752 N N . THR A 1 96 ? 20.143 1.734 -2.173 1.00 84.19 96 THR A N 1
ATOM 753 C CA . THR A 1 96 ? 21.058 1.458 -3.282 1.00 84.19 96 THR A CA 1
ATOM 754 C C . THR A 1 96 ? 20.431 1.873 -4.608 1.00 84.19 96 THR A C 1
ATOM 756 O O . THR A 1 96 ? 21.035 2.641 -5.354 1.00 84.19 96 THR A O 1
ATOM 759 N N . GLY A 1 97 ? 19.193 1.447 -4.869 1.00 83.56 97 GLY A N 1
ATOM 760 C CA . GLY A 1 97 ? 18.431 1.838 -6.049 1.00 83.56 97 GLY A CA 1
ATOM 761 C C . GLY A 1 97 ? 18.201 3.346 -6.105 1.00 83.56 97 GLY A C 1
ATOM 762 O O . GLY A 1 97 ? 18.387 3.960 -7.155 1.00 83.56 97 GLY A O 1
ATOM 763 N N . TYR A 1 98 ? 17.874 3.978 -4.973 1.00 85.44 98 TYR A N 1
ATOM 764 C CA . TYR A 1 98 ? 17.701 5.432 -4.929 1.00 85.44 98 TYR A CA 1
ATOM 765 C C . TYR A 1 98 ? 18.999 6.204 -5.209 1.00 85.44 98 TYR A C 1
ATOM 767 O O . TYR A 1 98 ? 18.989 7.146 -6.002 1.00 85.44 98 TYR A O 1
ATOM 775 N N . ASP A 1 99 ? 20.119 5.819 -4.596 1.00 85.31 99 ASP A N 1
ATOM 776 C CA . ASP A 1 99 ? 21.407 6.483 -4.811 1.00 85.31 99 ASP A CA 1
ATOM 777 C C . ASP A 1 99 ? 21.880 6.309 -6.268 1.00 85.31 99 ASP A C 1
ATOM 779 O O . ASP A 1 99 ? 22.337 7.276 -6.887 1.00 85.31 99 ASP A O 1
ATOM 783 N N . LEU A 1 100 ? 21.674 5.120 -6.853 1.00 85.00 100 LEU A N 1
ATOM 784 C CA . LEU A 1 100 ? 21.934 4.850 -8.270 1.00 85.00 100 LEU A CA 1
ATOM 785 C C . LEU A 1 100 ? 21.083 5.748 -9.183 1.00 85.00 100 LEU A C 1
ATOM 787 O O . LEU A 1 100 ? 21.596 6.350 -10.129 1.00 85.00 100 LEU A O 1
ATOM 791 N N . LEU A 1 101 ? 19.792 5.895 -8.876 1.00 87.56 101 LEU A N 1
ATOM 792 C CA . LEU A 1 101 ? 18.902 6.796 -9.601 1.00 87.56 101 LEU A CA 1
ATOM 793 C C . LEU A 1 101 ? 19.375 8.250 -9.511 1.00 87.56 101 LEU A C 1
ATOM 795 O O . LEU A 1 101 ? 19.432 8.935 -10.530 1.00 87.56 101 LEU A O 1
ATOM 799 N N . ARG A 1 102 ? 19.731 8.741 -8.317 1.00 83.62 102 ARG A N 1
ATOM 800 C CA . ARG A 1 102 ? 20.170 10.136 -8.138 1.00 83.62 102 ARG A CA 1
ATOM 801 C C . ARG A 1 102 ? 21.426 10.466 -8.929 1.00 83.62 102 ARG A C 1
ATOM 803 O O . ARG A 1 102 ? 21.493 11.555 -9.500 1.00 83.62 102 ARG A O 1
ATOM 810 N N . ALA A 1 103 ? 22.395 9.551 -8.961 1.00 82.50 103 ALA A N 1
ATOM 811 C CA . ALA A 1 103 ? 23.616 9.735 -9.738 1.00 82.50 103 ALA A CA 1
ATOM 812 C C . ALA A 1 103 ? 23.290 9.993 -11.220 1.00 82.50 103 ALA A C 1
ATOM 814 O O . ALA A 1 103 ? 23.825 10.927 -11.817 1.00 82.50 103 ALA A O 1
ATOM 815 N N . ASN A 1 104 ? 22.326 9.251 -11.769 1.00 79.50 104 ASN A N 1
ATOM 816 C CA . ASN A 1 104 ? 21.959 9.305 -13.184 1.00 79.50 104 ASN A CA 1
ATOM 817 C C . ASN A 1 104 ? 20.945 10.408 -13.525 1.00 79.50 104 ASN A C 1
ATOM 819 O O . ASN A 1 104 ? 21.011 11.003 -14.598 1.00 79.50 104 ASN A O 1
ATOM 823 N N . LEU A 1 105 ? 20.055 10.777 -12.598 1.00 76.12 105 LEU A N 1
ATOM 824 C CA . LEU A 1 105 ? 19.114 11.886 -12.799 1.00 76.12 105 LEU A CA 1
ATOM 825 C C . LEU A 1 105 ? 19.805 13.245 -12.954 1.00 76.12 105 LEU A C 1
ATOM 827 O O . LEU A 1 105 ? 19.238 14.135 -13.582 1.00 76.12 105 LEU A O 1
ATOM 831 N N . SER A 1 106 ? 21.021 13.411 -12.423 1.00 63.41 106 SER A N 1
ATOM 832 C CA . SER A 1 106 ? 21.792 14.656 -12.549 1.00 63.41 106 SER A CA 1
ATOM 833 C C . SER A 1 106 ? 22.109 15.048 -14.005 1.00 63.41 106 SER A C 1
ATOM 835 O O . SER A 1 106 ? 22.334 16.228 -14.277 1.00 63.41 106 SER A O 1
ATOM 837 N N . GLY A 1 107 ? 22.063 14.089 -14.942 1.00 56.78 107 GLY A N 1
ATOM 838 C CA . GLY A 1 107 ? 22.247 14.301 -16.382 1.00 56.78 107 GLY A CA 1
ATOM 839 C C . GLY A 1 107 ? 20.956 14.341 -17.212 1.00 56.78 107 GLY A C 1
ATOM 840 O O . GLY A 1 107 ? 21.012 14.647 -18.402 1.00 56.78 107 GLY A O 1
ATOM 841 N N . VAL A 1 108 ? 19.790 14.054 -16.620 1.00 56.28 108 VAL A N 1
ATOM 842 C CA . VAL A 1 108 ? 18.517 13.923 -17.348 1.00 56.28 108 VAL A CA 1
ATOM 843 C C . VAL A 1 108 ? 17.715 15.225 -17.268 1.00 56.28 108 VAL A C 1
ATOM 845 O O . VAL A 1 108 ? 17.455 15.755 -16.191 1.00 56.28 108 VAL A O 1
ATOM 848 N N . SER A 1 109 ? 17.312 15.743 -18.432 1.00 49.56 109 SER A N 1
ATOM 849 C CA . SER A 1 109 ? 16.563 16.999 -18.590 1.00 49.56 109 SER A CA 1
ATOM 850 C C . SER A 1 109 ? 15.309 17.088 -17.700 1.00 49.56 109 SER A C 1
ATOM 852 O O . SER A 1 109 ? 14.620 16.090 -17.469 1.00 49.56 109 SER A O 1
ATOM 854 N N . SER A 1 110 ? 15.011 18.317 -17.253 1.00 49.34 110 SER A N 1
ATOM 855 C CA . SER A 1 110 ? 14.023 18.772 -16.258 1.00 49.34 110 SER A CA 1
ATOM 856 C C . SER A 1 110 ? 12.548 18.530 -16.624 1.00 49.34 110 SER A C 1
ATOM 858 O O . SER A 1 110 ? 11.717 19.439 -16.577 1.00 49.34 110 SER A O 1
ATOM 860 N N . SER A 1 111 ? 12.211 17.309 -17.017 1.00 56.56 111 SER A N 1
ATOM 861 C CA . SER A 1 111 ? 10.829 16.848 -17.135 1.00 56.56 111 SER A CA 1
ATOM 862 C C . SER A 1 111 ? 10.257 16.567 -15.744 1.00 56.56 111 SER A C 1
ATOM 864 O O . SER A 1 111 ? 10.986 16.249 -14.799 1.00 56.56 111 SER A O 1
ATOM 866 N N . LYS A 1 112 ? 8.934 16.701 -15.591 1.00 67.31 112 LYS A N 1
ATOM 867 C CA . LYS A 1 112 ? 8.248 16.277 -14.366 1.00 67.31 112 LYS A CA 1
ATOM 868 C C . LYS A 1 112 ? 8.479 14.775 -14.230 1.00 67.31 112 LYS A C 1
ATOM 870 O O . LYS A 1 112 ? 7.910 14.021 -15.004 1.00 67.31 112 LYS A O 1
ATOM 875 N N . LYS A 1 113 ? 9.280 14.339 -13.261 1.00 83.19 113 LYS A N 1
ATOM 876 C CA . LYS A 1 113 ? 9.411 12.922 -12.906 1.00 83.19 113 LYS A CA 1
ATOM 877 C C . LYS A 1 113 ? 8.935 12.698 -11.478 1.00 83.19 113 LYS A C 1
ATOM 879 O O . LYS A 1 113 ? 9.144 13.545 -10.610 1.00 83.19 113 LYS A O 1
ATOM 884 N N . LEU A 1 114 ? 8.265 11.581 -11.236 1.00 87.56 114 LEU A N 1
ATOM 885 C CA . LEU A 1 114 ? 7.845 11.185 -9.896 1.00 87.56 114 LEU A CA 1
ATOM 886 C C . LEU A 1 114 ? 8.842 10.175 -9.336 1.00 87.56 114 LEU A C 1
ATOM 888 O O . LEU A 1 114 ? 9.158 9.197 -10.000 1.00 87.56 114 LEU A O 1
ATOM 892 N N . ILE A 1 115 ? 9.298 10.389 -8.111 1.00 89.19 115 ILE A N 1
ATOM 893 C CA . ILE A 1 115 ? 10.100 9.435 -7.352 1.00 89.19 115 ILE A CA 1
ATOM 894 C C . ILE A 1 115 ? 9.265 9.006 -6.152 1.00 89.19 115 ILE A C 1
ATOM 896 O O . ILE A 1 115 ? 8.810 9.846 -5.380 1.00 89.19 115 ILE A O 1
ATOM 900 N N . ILE A 1 116 ? 9.047 7.707 -6.007 1.00 89.00 116 ILE A N 1
ATOM 901 C CA . ILE A 1 116 ? 8.322 7.103 -4.894 1.00 89.00 116 ILE A CA 1
ATOM 902 C C . ILE A 1 116 ? 9.319 6.297 -4.065 1.00 89.00 116 ILE A C 1
ATOM 904 O O . ILE A 1 116 ? 10.018 5.440 -4.605 1.00 89.00 116 ILE A O 1
ATOM 908 N N . LEU A 1 117 ? 9.382 6.579 -2.765 1.00 83.94 117 LEU A N 1
ATOM 909 C CA . LEU A 1 117 ? 10.263 5.919 -1.805 1.00 83.94 117 LEU A CA 1
ATOM 910 C C . LEU A 1 117 ? 9.456 5.020 -0.860 1.00 83.94 117 LEU A C 1
ATOM 912 O O . LEU A 1 117 ? 8.493 5.486 -0.240 1.00 83.94 117 LEU A O 1
ATOM 916 N N . SER A 1 118 ? 9.879 3.759 -0.730 1.00 80.44 118 SER A N 1
ATOM 917 C CA . SER A 1 118 ? 9.302 2.768 0.190 1.00 80.44 118 SER A CA 1
ATOM 918 C C . SER A 1 118 ? 10.392 1.786 0.661 1.00 80.44 118 SER A C 1
ATOM 920 O O . SER A 1 118 ? 10.536 0.730 0.052 1.00 80.44 118 SER A O 1
ATOM 922 N N . PRO A 1 119 ? 11.208 2.102 1.692 1.00 68.50 119 PRO A N 1
ATOM 923 C CA . PRO A 1 119 ? 11.022 3.139 2.712 1.00 68.50 119 PRO A CA 1
ATOM 924 C C . PRO A 1 119 ? 11.748 4.463 2.402 1.00 68.50 119 PRO A C 1
ATOM 926 O O . PRO A 1 119 ? 12.446 4.605 1.402 1.00 68.50 119 PRO A O 1
ATOM 929 N N . VAL A 1 120 ? 11.604 5.453 3.291 1.00 64.38 120 VAL A N 1
ATOM 930 C CA . VAL A 1 120 ? 12.301 6.749 3.191 1.00 64.38 120 VAL A CA 1
ATOM 931 C C . VAL A 1 120 ? 13.699 6.703 3.778 1.00 64.38 120 VAL A C 1
ATOM 933 O O . VAL A 1 120 ? 13.937 6.106 4.827 1.00 64.38 120 VAL A O 1
ATOM 936 N N . PHE A 1 121 ? 14.605 7.440 3.140 1.00 64.75 121 PHE A N 1
ATOM 937 C CA . PHE A 1 121 ? 15.964 7.647 3.616 1.00 64.75 121 PHE A CA 1
ATOM 938 C C . PHE A 1 121 ? 16.127 9.031 4.253 1.00 64.75 121 PHE A C 1
ATOM 940 O O . PHE A 1 121 ? 15.521 10.012 3.819 1.00 64.75 121 PHE A O 1
ATOM 947 N N . SER A 1 122 ? 16.949 9.117 5.298 1.00 56.50 122 SER A N 1
ATOM 948 C CA . SER A 1 122 ? 17.217 10.373 6.001 1.00 56.50 122 SER A CA 1
ATOM 949 C C . SER A 1 122 ? 17.778 11.453 5.064 1.00 56.50 122 SER A C 1
ATOM 951 O O . SER A 1 122 ? 18.601 11.172 4.192 1.00 56.50 122 SER A O 1
ATOM 953 N N . GLY A 1 123 ? 17.341 12.701 5.274 1.00 59.94 123 GLY A N 1
ATOM 954 C CA . GLY A 1 123 ? 17.859 13.890 4.581 1.00 59.94 123 GLY A CA 1
ATOM 955 C C . GLY A 1 123 ? 17.116 14.314 3.308 1.00 59.94 123 GLY A C 1
ATOM 956 O O . GLY A 1 123 ? 17.419 15.376 2.772 1.00 59.94 123 GLY A O 1
ATOM 957 N N . GLU A 1 124 ? 16.129 13.548 2.838 1.00 66.75 124 GLU A N 1
ATOM 958 C CA . GLU A 1 124 ? 15.384 13.873 1.614 1.00 66.75 124 GLU A CA 1
ATOM 959 C C . GLU A 1 124 ? 14.103 14.665 1.901 1.00 66.75 124 GLU A C 1
ATOM 961 O O . GLU A 1 124 ? 13.302 14.275 2.751 1.00 66.75 124 GLU A O 1
ATOM 966 N N . GLN A 1 125 ? 13.863 15.745 1.149 1.00 70.50 125 GLN A N 1
ATOM 967 C CA . GLN A 1 125 ? 12.556 16.407 1.144 1.00 70.50 125 GLN A CA 1
ATOM 968 C C . GLN A 1 125 ? 11.553 15.556 0.364 1.00 70.50 125 GLN A C 1
ATOM 970 O O . GLN A 1 125 ? 11.780 15.228 -0.799 1.00 70.50 125 GLN A O 1
ATOM 975 N N . HIS A 1 126 ? 10.439 15.218 1.003 1.00 74.62 126 HIS A N 1
ATOM 976 C CA . HIS A 1 126 ? 9.384 14.395 0.425 1.00 74.62 126 HIS A CA 1
ATOM 977 C C . HIS A 1 126 ? 8.014 14.858 0.921 1.00 74.62 126 HIS A C 1
ATOM 979 O O . HIS A 1 126 ? 7.891 15.377 2.030 1.00 74.62 126 HIS A O 1
ATOM 985 N N . ALA A 1 127 ? 6.983 14.650 0.106 1.00 79.25 127 ALA A N 1
ATOM 986 C CA . ALA A 1 127 ? 5.597 14.736 0.553 1.00 79.25 127 ALA A CA 1
ATOM 987 C C . ALA A 1 127 ? 5.088 13.335 0.912 1.00 79.25 127 ALA A C 1
ATOM 989 O O . ALA A 1 127 ? 5.447 12.355 0.261 1.00 79.25 127 ALA A O 1
ATOM 990 N N . ILE A 1 128 ? 4.251 13.224 1.939 1.00 79.50 128 ILE A N 1
ATOM 991 C CA . ILE A 1 128 ? 3.625 11.951 2.305 1.00 79.50 128 ILE A CA 1
ATOM 992 C C . ILE A 1 128 ? 2.407 11.733 1.408 1.00 79.50 128 ILE A C 1
ATOM 994 O O . ILE A 1 128 ? 1.542 12.604 1.314 1.00 79.50 128 ILE A O 1
ATOM 998 N N . TYR A 1 129 ? 2.336 10.570 0.764 1.00 84.31 129 TYR A N 1
ATOM 999 C CA . TYR A 1 129 ? 1.161 10.140 0.015 1.00 84.31 129 TYR A CA 1
ATOM 1000 C C . TYR A 1 129 ? 0.521 8.932 0.687 1.00 84.31 129 TYR A C 1
ATOM 1002 O O . TYR A 1 129 ? 1.167 7.903 0.871 1.00 84.31 129 TYR A O 1
ATOM 1010 N N . ALA A 1 130 ? -0.760 9.060 1.016 1.00 82.38 130 ALA A N 1
ATOM 1011 C CA . ALA A 1 130 ? -1.556 7.992 1.599 1.00 82.38 130 ALA A CA 1
ATOM 1012 C C . ALA A 1 130 ? -2.974 8.067 1.025 1.00 82.38 130 ALA A C 1
ATOM 1014 O O . ALA A 1 130 ? -3.703 9.030 1.279 1.00 82.38 130 ALA A O 1
ATOM 1015 N N . GLU A 1 131 ? -3.370 7.077 0.231 1.00 82.62 131 GLU A N 1
ATOM 1016 C CA . GLU A 1 131 ? -4.679 7.045 -0.414 1.00 82.62 131 GLU A CA 1
ATOM 1017 C C . GLU A 1 131 ? -5.796 7.097 0.634 1.00 82.62 131 GLU A C 1
ATOM 1019 O O . GLU A 1 131 ? -5.737 6.420 1.659 1.00 82.62 131 GLU A O 1
ATOM 1024 N N . GLY A 1 132 ? -6.801 7.941 0.395 1.00 78.25 132 GLY A N 1
ATOM 1025 C CA . GLY A 1 132 ? -7.892 8.185 1.345 1.00 78.25 132 GLY A CA 1
ATOM 1026 C C . GLY A 1 132 ? -7.544 9.073 2.550 1.00 78.25 132 GLY A C 1
ATOM 1027 O O . GLY A 1 132 ? -8.462 9.507 3.241 1.00 78.25 132 GLY A O 1
ATOM 1028 N N . ILE A 1 133 ? -6.265 9.402 2.773 1.00 77.25 133 ILE A N 1
ATOM 1029 C CA . ILE A 1 133 ? -5.799 10.142 3.959 1.00 77.25 133 ILE A CA 1
ATOM 1030 C C . ILE A 1 133 ? -5.122 11.458 3.561 1.00 77.25 133 ILE A C 1
ATOM 1032 O O . ILE A 1 133 ? -5.632 12.537 3.855 1.00 77.25 133 ILE A O 1
ATOM 1036 N N . PHE A 1 134 ? -4.006 11.372 2.836 1.00 74.44 134 PHE A N 1
ATOM 1037 C CA . PHE A 1 134 ? -3.239 12.510 2.340 1.00 74.44 134 PHE A CA 1
ATOM 1038 C C . PHE A 1 134 ? -3.149 12.455 0.823 1.00 74.44 134 PHE A C 1
ATOM 1040 O O . PHE A 1 134 ? -2.358 11.709 0.242 1.00 74.44 134 PHE A O 1
ATOM 1047 N N . LYS A 1 135 ? -3.957 13.292 0.173 1.00 68.44 135 LYS A N 1
ATOM 1048 C CA . LYS A 1 135 ? -3.891 13.490 -1.273 1.00 68.44 135 LYS A CA 1
ATOM 1049 C C . LYS A 1 135 ? -2.994 14.691 -1.557 1.00 68.44 135 LYS A C 1
ATOM 1051 O O . LYS A 1 135 ? -3.399 15.832 -1.355 1.00 68.44 135 LYS A O 1
ATOM 1056 N N . VAL A 1 136 ? -1.790 14.434 -2.060 1.00 67.50 136 VAL A N 1
ATOM 1057 C CA . VAL A 1 136 ? -0.904 15.500 -2.546 1.00 67.50 136 VAL A CA 1
ATOM 1058 C C . VAL A 1 136 ? -1.460 16.031 -3.878 1.00 67.50 136 VAL A C 1
ATOM 1060 O O . VAL A 1 136 ? -1.754 15.231 -4.780 1.00 67.50 136 VAL A O 1
ATOM 1063 N N . PRO A 1 137 ? -1.657 17.352 -4.038 1.00 63.47 137 PRO A N 1
ATOM 1064 C CA . PRO A 1 137 ? -1.917 17.931 -5.347 1.00 63.47 137 PRO A CA 1
ATOM 1065 C C . PRO A 1 137 ? -0.624 17.872 -6.171 1.00 63.47 137 PRO A C 1
ATOM 1067 O O . PRO A 1 137 ? 0.392 18.452 -5.797 1.00 63.47 137 PRO A O 1
ATOM 1070 N N . PHE A 1 138 ? -0.650 17.167 -7.303 1.00 67.94 138 PHE A N 1
ATOM 1071 C CA . PHE A 1 138 ? 0.453 17.164 -8.270 1.00 67.94 138 PHE A CA 1
ATOM 1072 C C . PHE A 1 138 ? 0.432 18.465 -9.088 1.00 67.94 138 PHE A C 1
ATOM 1074 O O . PHE A 1 138 ? 0.164 18.467 -10.290 1.00 67.94 138 PHE A O 1
ATOM 1081 N N . GLU A 1 139 ? 0.649 19.597 -8.422 1.00 55.31 139 GLU A N 1
ATOM 1082 C CA . GLU A 1 139 ? 0.695 20.918 -9.044 1.00 55.31 139 GLU A CA 1
ATOM 1083 C C . GLU A 1 139 ? 2.148 21.393 -9.189 1.00 55.31 139 GLU A C 1
ATOM 1085 O O . GLU A 1 139 ? 2.909 21.391 -8.224 1.00 55.31 139 GLU A O 1
ATOM 1090 N N . SER A 1 140 ? 2.504 21.848 -10.401 1.00 49.16 140 SER A N 1
ATOM 1091 C CA . SER A 1 140 ? 3.789 22.446 -10.842 1.00 49.16 140 SER A CA 1
ATOM 1092 C C . SER A 1 140 ? 4.830 21.546 -11.546 1.00 49.16 140 SER A C 1
ATOM 1094 O O . SER A 1 140 ? 4.709 20.326 -11.618 1.00 49.16 140 SER A O 1
ATOM 1096 N N . GLU A 1 141 ? 5.791 22.222 -12.192 1.00 47.44 141 GLU A N 1
ATOM 1097 C CA . GLU A 1 141 ? 6.824 21.802 -13.167 1.00 47.44 141 GLU A CA 1
ATOM 1098 C C . GLU A 1 141 ? 8.047 21.071 -12.582 1.00 47.44 141 GLU A C 1
ATOM 1100 O O . GLU A 1 141 ? 9.064 20.957 -13.258 1.00 47.44 141 GLU A O 1
ATOM 1105 N N . ARG A 1 142 ? 7.985 20.567 -11.343 1.00 53.69 142 ARG A N 1
ATOM 1106 C CA . ARG A 1 142 ? 9.142 19.943 -10.671 1.00 53.69 142 ARG A CA 1
ATOM 1107 C C . ARG A 1 142 ? 9.015 18.429 -10.535 1.00 53.69 142 ARG A C 1
ATOM 1109 O O . ARG A 1 142 ? 7.926 17.870 -10.636 1.00 53.69 142 ARG A O 1
ATOM 1116 N N . ALA A 1 143 ? 10.154 17.775 -10.304 1.00 58.59 143 ALA A N 1
ATOM 1117 C CA . ALA A 1 143 ? 10.174 16.398 -9.840 1.00 58.59 143 ALA A CA 1
ATOM 1118 C C . ALA A 1 143 ? 9.576 16.318 -8.426 1.00 58.59 143 ALA A C 1
ATOM 1120 O O . ALA A 1 143 ? 9.882 17.157 -7.576 1.00 58.59 143 ALA A O 1
ATOM 1121 N N . PHE A 1 144 ? 8.725 15.323 -8.186 1.00 75.56 144 PHE A N 1
ATOM 1122 C CA . PHE A 1 144 ? 8.078 15.102 -6.893 1.00 75.56 144 PHE A CA 1
ATOM 1123 C C . PHE A 1 144 ? 8.699 13.882 -6.232 1.00 75.56 144 PHE A C 1
ATOM 1125 O O . PHE A 1 144 ? 8.774 12.827 -6.853 1.00 75.56 144 PHE A O 1
ATOM 1132 N N . CYS A 1 145 ? 9.119 14.019 -4.979 1.00 80.06 145 CYS A N 1
ATOM 1133 C CA . CYS A 1 145 ? 9.514 12.888 -4.154 1.00 80.06 145 CYS A CA 1
ATOM 1134 C C . CYS A 1 145 ? 8.374 12.580 -3.181 1.00 80.06 145 CYS A C 1
ATOM 1136 O O . CYS A 1 145 ? 7.972 13.450 -2.402 1.00 80.06 145 CYS A O 1
ATOM 1138 N N . LEU A 1 146 ? 7.826 11.370 -3.259 1.00 84.44 146 LEU A N 1
ATOM 1139 C CA . LEU A 1 146 ? 6.774 10.890 -2.377 1.00 84.44 146 LEU A CA 1
ATOM 1140 C C . LEU A 1 146 ? 7.308 9.834 -1.419 1.00 84.44 146 LEU A C 1
ATOM 1142 O O . LEU A 1 146 ? 7.995 8.898 -1.824 1.00 84.44 146 LEU A O 1
ATOM 1146 N N . LYS A 1 147 ? 6.902 9.960 -0.159 1.00 83.50 147 LYS A N 1
ATOM 1147 C CA . LYS A 1 147 ? 6.968 8.904 0.845 1.00 83.50 147 LYS A CA 1
ATOM 1148 C C . LYS A 1 147 ? 5.660 8.140 0.846 1.00 83.50 147 LYS A C 1
ATOM 1150 O O . LYS A 1 147 ? 4.605 8.751 1.040 1.00 83.50 147 LYS A O 1
ATOM 1155 N N . ILE A 1 148 ? 5.753 6.822 0.733 1.00 84.25 148 ILE A N 1
ATOM 1156 C CA . ILE A 1 148 ? 4.651 5.932 1.084 1.00 84.25 148 ILE A CA 1
ATOM 1157 C C . ILE A 1 148 ? 4.833 5.506 2.547 1.00 84.25 148 ILE A C 1
ATOM 1159 O O . ILE A 1 148 ? 5.942 5.124 2.929 1.00 84.25 148 ILE A O 1
ATOM 1163 N N . PRO A 1 149 ? 3.809 5.655 3.406 1.00 79.50 149 PRO A N 1
ATOM 1164 C CA . PRO A 1 149 ? 3.873 5.148 4.771 1.00 79.50 149 PRO A CA 1
ATOM 1165 C C . PRO A 1 149 ? 3.995 3.622 4.779 1.00 79.50 149 PRO A C 1
ATOM 1167 O O . PRO A 1 149 ? 3.404 2.952 3.932 1.00 79.50 149 PRO A O 1
ATOM 1170 N N . GLU A 1 150 ? 4.724 3.086 5.762 1.00 80.50 150 GLU A N 1
ATOM 1171 C CA . GLU A 1 150 ? 4.782 1.639 5.994 1.00 80.50 150 GLU A CA 1
ATOM 1172 C C . GLU A 1 150 ? 3.367 1.086 6.194 1.00 80.50 150 GLU A C 1
ATOM 1174 O O . GLU A 1 150 ? 2.490 1.769 6.735 1.00 80.50 150 GLU A O 1
ATOM 1179 N N . GLY A 1 151 ? 3.138 -0.167 5.800 1.00 81.38 151 GLY A N 1
ATOM 1180 C CA . GLY A 1 151 ? 1.785 -0.726 5.818 1.00 81.38 151 GLY A CA 1
ATOM 1181 C C . GLY A 1 151 ? 1.101 -0.709 7.194 1.00 81.38 151 GLY A C 1
ATOM 1182 O O . GLY A 1 151 ? -0.105 -0.477 7.276 1.00 81.38 151 GLY A O 1
ATOM 1183 N N . MET A 1 152 ? 1.867 -0.862 8.281 1.00 85.06 152 MET A N 1
ATOM 1184 C CA . MET A 1 152 ? 1.374 -0.714 9.659 1.00 85.06 152 MET A CA 1
ATOM 1185 C C . MET A 1 152 ? 0.883 0.710 9.945 1.00 85.06 152 MET A C 1
ATOM 1187 O O . MET A 1 152 ? -0.228 0.910 10.434 1.00 85.06 152 MET A O 1
ATOM 1191 N N . ASP A 1 153 ? 1.693 1.706 9.597 1.00 83.88 153 ASP A N 1
ATOM 1192 C CA . ASP A 1 153 ? 1.418 3.120 9.848 1.00 83.88 153 ASP A CA 1
ATOM 1193 C C . ASP A 1 153 ? 0.191 3.565 9.054 1.00 83.88 153 ASP A C 1
ATOM 1195 O O . ASP A 1 153 ? -0.702 4.222 9.591 1.00 83.88 153 ASP A O 1
ATOM 1199 N N . TYR A 1 154 ? 0.120 3.146 7.787 1.00 85.38 154 TYR A N 1
ATOM 1200 C CA . TYR A 1 154 ? -1.033 3.381 6.929 1.00 85.38 154 TYR A CA 1
ATOM 1201 C C . TYR A 1 154 ? -2.306 2.753 7.496 1.00 85.38 154 TYR A C 1
ATOM 1203 O O . TYR A 1 154 ? -3.334 3.420 7.532 1.00 85.38 154 TYR A O 1
ATOM 1211 N N . SER A 1 155 ? -2.243 1.511 7.979 1.00 87.44 155 SER A N 1
ATOM 1212 C CA . SER A 1 155 ? -3.415 0.801 8.507 1.00 87.44 155 SER A CA 1
ATOM 1213 C C . SER A 1 155 ? -3.992 1.483 9.742 1.00 87.44 155 SER A C 1
ATOM 1215 O O . SER A 1 155 ? -5.198 1.711 9.817 1.00 87.44 155 SER A O 1
ATOM 1217 N N . ILE A 1 156 ? -3.138 1.885 10.689 1.00 89.38 156 ILE A N 1
ATOM 1218 C CA . ILE A 1 156 ? -3.588 2.608 11.886 1.00 89.38 156 ILE A CA 1
ATOM 1219 C C . ILE A 1 156 ? -4.143 3.986 11.500 1.00 89.38 156 ILE A C 1
ATOM 1221 O O . ILE A 1 156 ? -5.193 4.398 11.994 1.00 89.38 156 ILE A O 1
ATOM 1225 N N . ALA A 1 157 ? -3.477 4.694 10.585 1.00 86.62 157 ALA A N 1
ATOM 1226 C CA . ALA A 1 157 ? -3.951 5.981 10.092 1.00 86.62 157 ALA A CA 1
ATOM 1227 C C . ALA A 1 157 ? -5.312 5.871 9.390 1.00 86.62 157 ALA A C 1
ATOM 1229 O O . ALA A 1 157 ? -6.198 6.694 9.625 1.00 86.62 157 ALA A O 1
ATOM 1230 N N . TYR A 1 158 ? -5.484 4.844 8.556 1.00 87.62 158 TYR A N 1
ATOM 1231 C CA . TYR A 1 158 ? -6.721 4.550 7.843 1.00 87.62 158 TYR A CA 1
ATOM 1232 C C . TYR A 1 158 ? -7.851 4.247 8.823 1.00 87.62 158 TYR A C 1
ATOM 1234 O O . TYR A 1 158 ? -8.917 4.853 8.734 1.00 87.62 158 TYR A O 1
ATOM 1242 N N . PHE A 1 159 ? -7.584 3.395 9.816 1.00 90.12 159 PHE A N 1
ATOM 1243 C CA . PHE A 1 159 ? -8.515 3.074 10.894 1.00 90.12 159 PHE A CA 1
ATOM 1244 C C . PHE A 1 159 ? -9.002 4.335 11.622 1.00 90.12 159 PHE A C 1
ATOM 1246 O O . PHE A 1 159 ? -10.205 4.573 11.718 1.00 90.12 159 PHE A O 1
ATOM 1253 N N . VAL A 1 160 ? -8.081 5.196 12.071 1.00 88.75 160 VAL A N 1
ATOM 1254 C CA . VAL A 1 160 ? -8.433 6.453 12.754 1.00 88.75 160 VAL A CA 1
ATOM 1255 C C . VAL A 1 160 ? -9.242 7.371 11.836 1.00 88.75 160 VAL A C 1
ATOM 1257 O O . VAL A 1 160 ? -10.251 7.928 12.264 1.00 88.75 160 VAL A O 1
ATOM 1260 N N . LYS A 1 161 ? -8.849 7.509 10.565 1.00 87.00 161 LYS A N 1
ATOM 1261 C CA . LYS A 1 161 ? -9.557 8.365 9.603 1.00 87.00 161 LYS A CA 1
ATOM 1262 C C . LYS A 1 161 ? -10.959 7.874 9.287 1.00 87.00 161 LYS A C 1
ATOM 1264 O O . LYS A 1 161 ? -11.865 8.697 9.139 1.00 87.00 161 LYS A O 1
ATOM 1269 N N . LEU A 1 162 ? -11.149 6.561 9.204 1.00 88.06 162 LEU A N 1
ATOM 1270 C CA . LEU A 1 162 ? -12.460 5.978 8.974 1.00 88.06 162 LEU A CA 1
ATOM 1271 C C . LEU A 1 162 ? -13.404 6.300 10.137 1.00 88.06 162 LEU A C 1
ATOM 1273 O O . LEU A 1 162 ? -14.542 6.712 9.905 1.00 88.06 162 LEU A O 1
ATOM 1277 N N . LEU A 1 163 ? -12.909 6.218 11.373 1.00 88.56 163 LEU A N 1
ATOM 1278 C CA . LEU A 1 163 ? -13.661 6.628 12.556 1.00 88.56 163 LEU A CA 1
ATOM 1279 C C . LEU A 1 163 ? -13.948 8.140 12.556 1.00 88.56 163 LEU A C 1
ATOM 1281 O O . LEU A 1 163 ? -15.102 8.546 12.681 1.00 88.56 163 LEU A O 1
ATOM 1285 N N . GLU A 1 164 ? -12.938 8.991 12.348 1.00 86.56 164 GLU A N 1
ATOM 1286 C CA . GLU A 1 164 ? -13.113 10.454 12.328 1.00 86.56 164 GLU A CA 1
ATOM 1287 C C . GLU A 1 164 ? -14.145 10.926 11.293 1.00 86.56 164 GLU A C 1
ATOM 1289 O O . GLU A 1 164 ? -14.834 11.919 11.519 1.00 86.56 164 GLU A O 1
ATOM 1294 N N . LYS A 1 165 ? -14.247 10.234 10.153 1.00 86.25 165 LYS A N 1
ATOM 1295 C CA . LYS A 1 165 ? -15.169 10.585 9.067 1.00 86.25 165 LYS A CA 1
ATOM 1296 C C . LYS A 1 165 ? -16.622 10.190 9.352 1.00 86.25 165 LYS A C 1
ATOM 1298 O O . LYS A 1 165 ? -17.526 10.830 8.819 1.00 86.25 165 LYS A O 1
ATOM 1303 N N . ASN A 1 166 ? -16.848 9.133 10.133 1.00 87.06 166 ASN A N 1
ATOM 1304 C CA . ASN A 1 166 ? -18.166 8.496 10.256 1.00 87.06 166 ASN A CA 1
ATOM 1305 C C . ASN A 1 166 ? -18.818 8.655 11.636 1.00 87.06 166 ASN A C 1
ATOM 1307 O O . ASN A 1 166 ? -20.023 8.432 11.775 1.00 87.06 166 ASN A O 1
ATOM 1311 N N . PHE A 1 167 ? -18.063 9.075 12.650 1.00 84.19 167 PHE A N 1
ATOM 1312 C CA . PHE A 1 167 ? -18.610 9.396 13.965 1.00 84.19 167 PHE A CA 1
ATOM 1313 C C . PHE A 1 167 ? -18.904 10.893 14.097 1.00 84.19 167 PHE A C 1
ATOM 1315 O O . PHE A 1 167 ? -18.164 11.747 13.609 1.00 84.19 167 PHE A O 1
ATOM 1322 N N . SER A 1 168 ? -20.031 11.222 14.735 1.00 81.25 168 SER A N 1
ATOM 1323 C CA . SER A 1 168 ? -20.430 12.615 14.952 1.00 81.25 168 SER A CA 1
ATOM 1324 C C . SER A 1 168 ? -19.513 13.310 15.964 1.00 81.25 168 SER A C 1
ATOM 1326 O O . SER A 1 168 ? -18.753 12.669 16.677 1.00 81.25 168 SER A O 1
ATOM 1328 N N . VAL A 1 169 ? -19.625 14.635 16.108 1.00 79.62 169 VAL A N 1
ATOM 1329 C CA . VAL A 1 169 ? -18.834 15.399 17.096 1.00 79.62 169 VAL A CA 1
ATOM 1330 C C . VAL A 1 169 ? -19.041 14.892 18.534 1.00 79.62 169 VAL A C 1
ATOM 1332 O O . VAL A 1 169 ? -18.107 14.918 19.334 1.00 79.62 169 VAL A O 1
ATOM 1335 N N . GLN A 1 170 ? -20.250 14.426 18.868 1.00 77.44 170 GLN A N 1
ATOM 1336 C CA . GLN A 1 170 ? -20.573 13.880 20.193 1.00 77.44 170 GLN A CA 1
ATOM 1337 C C . GLN A 1 170 ? -20.006 12.473 20.402 1.00 77.44 170 GLN A C 1
ATOM 1339 O O . GLN A 1 170 ? -19.695 12.102 21.528 1.00 77.44 170 GLN A O 1
ATOM 1344 N N . GLU A 1 171 ? -19.831 11.724 19.318 1.00 82.19 171 GLU A N 1
ATOM 1345 C CA . GLU A 1 171 ? -19.220 10.395 19.302 1.00 82.19 171 GLU A CA 1
ATOM 1346 C C . GLU A 1 171 ? -17.756 10.465 18.840 1.00 82.19 171 GLU A C 1
ATOM 1348 O O . GLU A 1 171 ? -17.178 9.457 18.450 1.00 82.19 171 GLU A O 1
ATOM 1353 N N . ALA A 1 172 ? -17.150 11.656 18.817 1.00 85.50 172 ALA A N 1
ATOM 1354 C CA . ALA A 1 172 ? -15.779 11.799 18.361 1.00 85.50 172 ALA A CA 1
ATOM 1355 C C . ALA A 1 172 ? -14.839 11.064 19.318 1.00 85.50 172 ALA A C 1
ATOM 1357 O O . ALA A 1 172 ? -15.101 10.968 20.522 1.00 85.50 172 ALA A O 1
ATOM 1358 N N . ILE A 1 173 ? -13.719 10.591 18.783 1.00 89.06 173 ILE A N 1
ATOM 1359 C CA . ILE A 1 173 ? -12.679 9.961 19.590 1.00 89.06 173 ILE A CA 1
ATOM 1360 C C . ILE A 1 173 ? -12.126 11.007 20.566 1.00 89.06 173 ILE A C 1
ATOM 1362 O O . ILE A 1 173 ? -11.711 12.096 20.160 1.00 89.06 173 ILE A O 1
ATOM 1366 N N . ASP A 1 174 ? -12.149 10.679 21.855 1.00 90.06 174 ASP A N 1
ATOM 1367 C CA . ASP A 1 174 ? -11.477 11.451 22.899 1.00 90.06 174 ASP A CA 1
ATOM 1368 C C . ASP A 1 174 ? -10.009 11.017 22.993 1.00 90.06 174 ASP A C 1
ATOM 1370 O O . ASP A 1 174 ? -9.082 11.822 22.858 1.00 90.06 174 ASP A O 1
ATOM 1374 N N . ARG A 1 175 ? -9.797 9.702 23.121 1.00 91.44 175 ARG A N 1
ATOM 1375 C CA . ARG A 1 175 ? -8.474 9.079 23.157 1.00 91.44 175 ARG A CA 1
ATOM 1376 C C . ARG A 1 175 ? -8.491 7.732 22.454 1.00 91.44 175 ARG A C 1
ATOM 1378 O O . ARG A 1 175 ? -9.439 6.970 22.599 1.00 91.44 175 ARG A O 1
ATOM 1385 N N . VAL A 1 176 ? -7.390 7.396 21.796 1.00 92.31 176 VAL A N 1
ATOM 1386 C CA . VAL A 1 176 ? -7.104 6.034 21.353 1.00 92.31 176 VAL A CA 1
ATOM 1387 C C . VAL A 1 176 ? -5.699 5.619 21.768 1.00 92.31 176 VAL A C 1
ATOM 1389 O O . VAL A 1 176 ? -4.737 6.385 21.653 1.00 92.31 176 VAL A O 1
ATOM 1392 N N . LYS A 1 177 ? -5.580 4.393 22.267 1.00 93.50 177 LYS A N 1
ATOM 1393 C CA . LYS A 1 177 ? -4.304 3.725 22.484 1.00 93.50 177 LYS A CA 1
ATOM 1394 C C . LYS A 1 177 ? -4.172 2.567 21.518 1.00 93.50 177 LYS A C 1
ATOM 1396 O O . LYS A 1 177 ? -5.092 1.768 21.387 1.00 93.50 177 LYS A O 1
ATOM 1401 N N . PHE A 1 178 ? -2.997 2.448 20.925 1.00 94.00 178 PHE A N 1
ATOM 1402 C CA . PHE A 1 178 ? -2.612 1.304 20.122 1.00 94.00 178 PHE A CA 1
ATOM 1403 C C . PHE A 1 178 ? -1.454 0.568 20.788 1.00 94.00 178 PHE A C 1
ATOM 1405 O O . PHE A 1 178 ? -0.485 1.189 21.233 1.00 94.00 178 PHE A O 1
ATOM 1412 N N . LEU A 1 179 ? -1.543 -0.758 20.820 1.00 93.31 179 LEU A N 1
ATOM 1413 C CA . LEU A 1 179 ? -0.405 -1.635 21.057 1.00 93.31 179 LEU A CA 1
ATOM 1414 C C . LEU A 1 179 ? -0.134 -2.400 19.764 1.00 93.31 179 LEU A C 1
ATOM 1416 O O . LEU A 1 179 ? -0.906 -3.272 19.372 1.00 93.31 179 LEU A O 1
ATOM 1420 N N . VAL A 1 180 ? 0.960 -2.042 19.104 1.00 91.62 180 VAL A N 1
ATOM 1421 C CA . VAL A 1 180 ? 1.454 -2.727 17.913 1.00 91.62 180 VAL A CA 1
ATOM 1422 C C . VAL A 1 180 ? 2.307 -3.898 18.372 1.00 91.62 180 VAL A C 1
ATOM 1424 O O . VAL A 1 180 ? 3.316 -3.706 19.054 1.00 91.62 180 VAL A O 1
ATOM 1427 N N . VAL A 1 181 ? 1.907 -5.102 17.985 1.00 90.06 181 VAL A N 1
ATOM 1428 C CA . VAL A 1 181 ? 2.643 -6.332 18.255 1.00 90.06 181 VAL A CA 1
ATOM 1429 C C . VAL A 1 181 ? 3.240 -6.812 16.945 1.00 90.06 181 VAL A C 1
ATOM 1431 O O . VAL A 1 181 ? 2.511 -7.141 16.009 1.00 90.06 181 VAL A O 1
ATOM 1434 N N . ARG A 1 182 ? 4.572 -6.811 16.876 1.00 86.06 182 ARG A N 1
ATOM 1435 C CA . ARG A 1 182 ? 5.317 -7.315 15.723 1.00 86.06 182 ARG A CA 1
ATOM 1436 C C . ARG A 1 182 ? 5.853 -8.705 15.986 1.00 86.06 182 ARG A C 1
ATOM 1438 O O . ARG A 1 182 ? 6.460 -8.940 17.033 1.00 86.06 182 ARG A O 1
ATOM 1445 N N . ASP A 1 183 ? 5.661 -9.589 15.020 1.00 82.50 183 ASP A N 1
ATOM 1446 C CA . ASP A 1 183 ? 6.209 -10.928 15.091 1.00 82.50 183 ASP A CA 1
ATOM 1447 C C . ASP A 1 183 ? 7.746 -10.887 15.094 1.00 82.50 183 ASP A C 1
ATOM 1449 O O . ASP A 1 183 ? 8.405 -10.143 14.354 1.00 82.50 183 ASP A O 1
ATOM 1453 N N . ARG A 1 184 ? 8.322 -11.699 15.975 1.00 77.12 184 ARG A N 1
ATOM 1454 C CA . ARG A 1 184 ? 9.730 -12.069 15.969 1.00 77.12 184 ARG A CA 1
ATOM 1455 C C . ARG A 1 184 ? 9.889 -13.503 16.436 1.00 77.12 184 ARG A C 1
ATOM 1457 O O . ARG A 1 184 ? 9.457 -13.841 17.532 1.00 77.12 184 ARG A O 1
ATOM 1464 N N . GLU A 1 185 ? 10.655 -14.274 15.665 1.00 60.00 185 GLU A N 1
ATOM 1465 C CA . GLU A 1 185 ? 10.986 -15.670 15.977 1.00 60.00 185 GLU A CA 1
ATOM 1466 C C . GLU A 1 185 ? 11.574 -15.851 17.388 1.00 60.00 185 GLU A C 1
ATOM 1468 O O . GLU A 1 185 ? 11.274 -16.840 18.053 1.00 60.00 185 GLU A O 1
ATOM 1473 N N . GLU A 1 186 ? 12.361 -14.886 17.884 1.00 53.19 186 GLU A N 1
ATOM 1474 C CA . GLU A 1 186 ? 12.955 -14.947 19.221 1.00 53.19 186 GLU A CA 1
ATOM 1475 C C . GLU A 1 186 ? 12.916 -13.610 19.977 1.00 53.19 186 GLU A C 1
ATOM 1477 O O . GLU A 1 186 ? 13.238 -12.539 19.446 1.00 53.19 186 GLU A O 1
ATOM 1482 N N . GLY A 1 187 ? 12.611 -13.714 21.275 1.00 56.56 187 GLY A N 1
ATOM 1483 C CA . GLY A 1 187 ? 12.663 -12.624 22.246 1.00 56.56 187 GLY A CA 1
ATOM 1484 C C . GLY A 1 187 ? 11.346 -11.865 22.410 1.00 56.56 187 GLY A C 1
ATOM 1485 O O . GLY A 1 187 ? 10.537 -11.762 21.496 1.00 56.56 187 GLY A O 1
ATOM 1486 N N . CYS A 1 188 ? 11.150 -11.313 23.607 1.00 65.38 188 CYS A N 1
ATOM 1487 C CA . CYS A 1 188 ? 10.103 -10.338 23.884 1.00 65.38 188 CYS A CA 1
ATOM 1488 C C . CYS A 1 188 ? 10.776 -9.036 24.308 1.00 65.38 188 CYS A C 1
ATOM 1490 O O . CYS A 1 188 ? 11.670 -9.061 25.161 1.00 65.38 188 CYS A O 1
ATOM 1492 N N . ASP A 1 189 ? 10.356 -7.908 23.751 1.00 78.12 189 ASP A N 1
ATOM 1493 C CA . ASP A 1 189 ? 10.665 -6.609 24.341 1.00 78.12 189 ASP A CA 1
ATOM 1494 C C . ASP A 1 189 ? 9.444 -6.046 25.080 1.00 78.12 189 ASP A C 1
ATOM 1496 O O . ASP A 1 189 ? 8.305 -6.480 24.899 1.00 78.12 189 ASP A O 1
ATOM 1500 N N . PHE A 1 190 ? 9.706 -5.137 26.019 1.00 72.75 190 PHE A N 1
ATOM 1501 C CA . PHE A 1 190 ? 8.639 -4.401 26.686 1.00 72.75 190 PHE A CA 1
ATOM 1502 C C . PHE A 1 190 ? 8.085 -3.336 25.743 1.00 72.75 190 PHE A C 1
ATOM 1504 O O . PHE A 1 190 ? 8.888 -2.732 25.024 1.00 72.75 190 PHE A O 1
ATOM 1511 N N . PRO A 1 191 ? 6.772 -3.038 25.811 1.00 74.31 191 PRO A N 1
ATOM 1512 C CA . PRO A 1 191 ? 6.174 -1.969 25.032 1.00 74.31 191 PRO A CA 1
ATOM 1513 C C . PRO A 1 191 ? 6.928 -0.647 25.207 1.00 74.31 191 PRO A C 1
ATOM 1515 O O . PRO A 1 191 ? 7.204 -0.219 26.331 1.00 74.31 191 PRO A O 1
ATOM 1518 N N . ARG A 1 192 ? 7.272 0.003 24.095 1.00 75.62 192 ARG A N 1
ATOM 1519 C CA . ARG A 1 192 ? 7.923 1.323 24.078 1.00 75.62 192 ARG A CA 1
ATOM 1520 C C . ARG A 1 192 ? 7.101 2.304 23.266 1.00 75.62 192 ARG A C 1
ATOM 1522 O O . ARG A 1 192 ? 6.481 1.907 22.284 1.00 75.62 192 ARG A O 1
ATOM 1529 N N . ASN A 1 193 ? 7.152 3.582 23.643 1.00 74.81 193 ASN A N 1
ATOM 1530 C CA . ASN A 1 193 ? 6.534 4.648 22.858 1.00 74.81 193 ASN A CA 1
ATOM 1531 C C . ASN A 1 193 ? 7.071 4.611 21.429 1.00 74.81 193 ASN A C 1
ATOM 1533 O O . ASN A 1 193 ? 8.286 4.601 21.208 1.00 74.81 193 ASN A O 1
ATOM 1537 N N . SER A 1 194 ? 6.151 4.581 20.476 1.00 74.50 194 SER A N 1
ATOM 1538 C CA . SER A 1 194 ? 6.489 4.497 19.067 1.00 74.50 194 SER A CA 1
ATOM 1539 C C . SER A 1 194 ? 6.757 5.879 18.473 1.00 74.50 194 SER A C 1
ATOM 1541 O O . SER A 1 194 ? 6.023 6.834 18.726 1.00 74.50 194 SER A O 1
ATOM 1543 N N . SER A 1 195 ? 7.751 5.969 17.585 1.00 69.12 195 SER A N 1
ATOM 1544 C CA . SER A 1 195 ? 7.946 7.143 16.721 1.00 69.12 195 SER A CA 1
ATOM 1545 C C . SER A 1 195 ? 6.782 7.365 15.742 1.00 69.12 195 SER A C 1
ATOM 1547 O O . SER A 1 195 ? 6.677 8.436 15.154 1.00 69.12 195 SER A O 1
ATOM 1549 N N . ARG A 1 196 ? 5.884 6.380 15.579 1.00 73.88 196 ARG A N 1
ATOM 1550 C CA . ARG A 1 196 ? 4.659 6.468 14.764 1.00 73.88 196 ARG A CA 1
ATOM 1551 C C . ARG A 1 196 ? 3.649 7.474 15.312 1.00 73.88 196 ARG A C 1
ATOM 1553 O O . ARG A 1 196 ? 2.784 7.933 14.572 1.00 73.88 196 ARG A O 1
ATOM 1560 N N . GLU A 1 197 ? 3.736 7.820 16.598 1.00 70.81 197 GLU A N 1
ATOM 1561 C CA . GLU A 1 197 ? 2.797 8.752 17.227 1.00 70.81 197 GLU A CA 1
ATOM 1562 C C . GLU A 1 197 ? 2.873 10.151 16.596 1.00 70.81 197 GLU A C 1
ATOM 1564 O O . GLU A 1 197 ? 1.847 10.805 16.431 1.00 70.81 197 GLU A O 1
ATOM 1569 N N . GLU A 1 198 ? 4.067 10.596 16.190 1.00 70.19 198 GLU A N 1
ATOM 1570 C CA . GLU A 1 198 ? 4.255 11.882 15.510 1.00 70.19 198 GLU A CA 1
ATOM 1571 C C . GLU A 1 198 ? 3.605 11.878 14.124 1.00 70.19 198 GLU A C 1
ATOM 1573 O O . GLU A 1 198 ? 2.806 12.764 13.827 1.00 70.19 198 GLU A O 1
ATOM 1578 N N . PHE A 1 199 ? 3.832 10.816 13.342 1.00 73.31 199 PHE A N 1
ATOM 1579 C CA . PHE A 1 199 ? 3.153 10.605 12.063 1.00 73.31 199 PHE A CA 1
ATOM 1580 C C . PHE A 1 199 ? 1.630 10.666 12.232 1.00 73.31 199 PHE A C 1
ATOM 1582 O O . PHE A 1 199 ? 0.988 11.464 11.563 1.00 73.31 199 PHE A O 1
ATOM 1589 N N . LEU A 1 200 ? 1.040 9.914 13.172 1.00 73.12 200 LEU A N 1
ATOM 1590 C CA . LEU A 1 200 ? -0.416 9.924 13.378 1.00 73.12 200 LEU A CA 1
ATOM 1591 C C . LEU A 1 200 ? -0.972 11.261 13.880 1.00 73.12 200 LEU A C 1
ATOM 1593 O O . LEU A 1 200 ? -2.117 11.592 13.567 1.00 73.12 200 LEU A O 1
ATOM 1597 N N . LYS A 1 201 ? -0.190 12.047 14.627 1.00 72.38 201 LYS A N 1
ATOM 1598 C CA . LYS A 1 201 ? -0.589 13.403 15.032 1.00 72.38 201 LYS A CA 1
ATOM 1599 C C . LYS A 1 201 ? -0.680 14.357 13.847 1.00 72.38 201 LYS A C 1
ATOM 1601 O O . LYS A 1 201 ? -1.565 15.204 13.854 1.00 72.38 201 LYS A O 1
ATOM 1606 N N . GLU A 1 202 ? 0.163 14.200 12.827 1.00 67.50 202 GLU A N 1
ATOM 1607 C CA . GLU A 1 202 ? 0.025 14.953 11.570 1.00 67.50 202 GLU A CA 1
ATOM 1608 C C . GLU A 1 202 ? -1.265 14.582 10.820 1.00 67.50 202 GLU A C 1
ATOM 1610 O O . GLU A 1 202 ? -1.799 15.385 10.056 1.00 67.50 202 GLU A O 1
ATOM 1615 N N . ILE A 1 203 ? -1.775 13.365 11.040 1.00 66.25 203 ILE A N 1
ATOM 1616 C CA . ILE A 1 203 ? -2.954 12.824 10.353 1.00 66.25 203 ILE A CA 1
ATOM 1617 C C . ILE A 1 203 ? -4.250 13.202 11.069 1.00 66.25 203 ILE A C 1
ATOM 1619 O O . ILE A 1 203 ? -5.232 13.548 10.416 1.00 66.25 203 ILE A O 1
ATOM 1623 N N . SER A 1 204 ? -4.279 13.121 12.397 1.00 68.56 204 SER A N 1
ATOM 1624 C CA . SER A 1 204 ? -5.465 13.381 13.220 1.00 68.56 204 SER A CA 1
ATOM 1625 C C . SER A 1 204 ? -5.918 14.837 13.119 1.00 68.56 204 SER A C 1
ATOM 1627 O O . SER A 1 204 ? -5.146 15.762 13.360 1.00 68.56 204 SER A O 1
ATOM 1629 N N . SER A 1 205 ? -7.190 15.055 12.780 1.00 63.47 205 SER A N 1
ATOM 1630 C CA . SER A 1 205 ? -7.748 16.405 12.584 1.00 63.47 205 SER A CA 1
ATOM 1631 C C . SER A 1 205 ? -8.500 16.941 13.805 1.00 63.47 205 SER A C 1
ATOM 1633 O O . SER A 1 205 ? -8.742 18.143 13.893 1.00 63.47 205 SER A O 1
ATOM 1635 N N . ASN A 1 206 ? -8.861 16.073 14.756 1.00 65.00 206 ASN A N 1
ATOM 1636 C CA . ASN A 1 206 ? -9.844 16.398 15.796 1.00 65.00 206 ASN A CA 1
ATOM 1637 C C . ASN A 1 206 ? -9.268 16.561 17.214 1.00 65.00 206 ASN A C 1
ATOM 1639 O O . ASN A 1 206 ? -10.028 16.606 18.184 1.00 65.00 206 ASN A O 1
ATOM 1643 N N . GLY A 1 207 ? -7.941 16.653 17.357 1.00 66.75 207 GLY A N 1
ATOM 1644 C CA . GL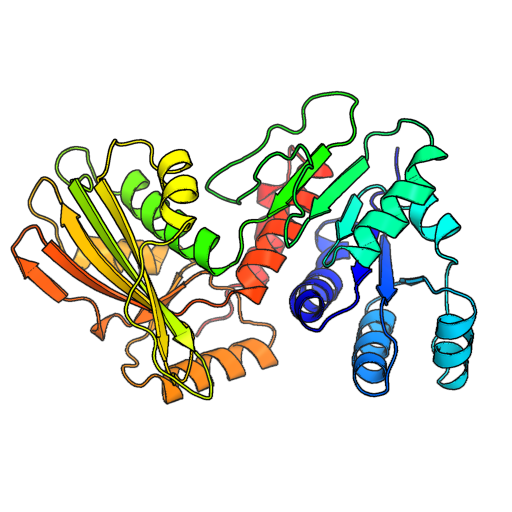Y A 1 207 ? -7.291 16.807 18.666 1.00 66.75 207 GLY A CA 1
ATOM 1645 C C . GLY A 1 207 ? -7.423 15.577 19.575 1.00 66.75 207 GLY A C 1
ATOM 1646 O O . GLY A 1 207 ? -7.307 15.706 20.791 1.00 66.75 207 GLY A O 1
ATOM 1647 N N . CYS A 1 208 ? -7.684 14.402 18.993 1.00 75.62 208 CYS A N 1
ATOM 1648 C CA . CYS A 1 208 ? -7.728 13.119 19.693 1.00 75.62 208 CYS A CA 1
ATOM 1649 C C . CYS A 1 208 ? -6.371 12.808 20.345 1.00 75.62 208 CYS A C 1
ATOM 1651 O O . CYS A 1 208 ? -5.326 12.913 19.696 1.00 75.62 208 CYS A O 1
ATOM 1653 N N . GLY A 1 209 ? -6.386 12.363 21.605 1.00 84.25 209 GLY A N 1
ATOM 1654 C CA . GLY A 1 209 ? -5.193 11.838 22.267 1.00 84.25 209 GLY A CA 1
ATOM 1655 C C . GLY A 1 209 ? -4.799 10.488 21.669 1.00 84.25 209 GLY A C 1
ATOM 1656 O O . GLY A 1 209 ? -5.442 9.484 21.957 1.00 84.25 209 GLY A O 1
ATOM 1657 N N . ILE A 1 210 ? -3.765 10.454 20.827 1.00 87.81 210 ILE A N 1
ATOM 1658 C CA . ILE A 1 210 ? -3.235 9.216 20.240 1.00 87.81 210 ILE A CA 1
ATOM 1659 C C . ILE A 1 210 ? -1.999 8.788 21.021 1.00 87.81 210 ILE A C 1
ATOM 1661 O O . ILE A 1 210 ? -1.057 9.567 21.151 1.00 87.81 210 ILE A O 1
ATOM 1665 N N . HIS A 1 211 ? -1.994 7.542 21.487 1.00 89.75 211 HIS A N 1
ATOM 1666 C CA . HIS A 1 211 ? -0.827 6.908 22.092 1.00 89.75 211 HIS A CA 1
ATOM 1667 C C . HIS A 1 211 ? -0.527 5.592 21.395 1.00 89.75 211 HIS A C 1
ATOM 1669 O O . HIS A 1 211 ? -1.426 4.777 21.201 1.00 89.75 211 HIS A O 1
ATOM 1675 N N . ILE A 1 212 ? 0.737 5.362 21.053 1.00 89.69 212 ILE A N 1
ATOM 1676 C CA . ILE A 1 212 ? 1.153 4.121 20.401 1.00 89.69 212 ILE A CA 1
ATOM 1677 C C . ILE A 1 212 ? 2.317 3.528 21.171 1.00 89.69 212 ILE A C 1
ATOM 1679 O O . ILE A 1 212 ? 3.360 4.162 21.341 1.00 89.69 212 ILE A O 1
ATOM 1683 N N . SER A 1 213 ? 2.141 2.287 21.600 1.00 90.62 213 SER A N 1
ATOM 1684 C CA . SER A 1 213 ? 3.227 1.454 22.091 1.00 90.62 213 SER A CA 1
ATOM 1685 C C . SER A 1 213 ? 3.525 0.342 21.097 1.00 90.62 213 SER A C 1
ATOM 1687 O O . SER A 1 213 ? 2.625 -0.184 20.449 1.00 90.62 213 SER A O 1
ATOM 1689 N N . GLU A 1 214 ? 4.793 -0.018 20.986 1.00 90.00 214 GLU A N 1
ATOM 1690 C CA . GLU A 1 214 ? 5.269 -1.119 20.156 1.00 90.00 214 GLU A CA 1
ATOM 1691 C C . GLU A 1 214 ? 5.938 -2.174 21.017 1.00 90.00 214 GLU A C 1
ATOM 1693 O O . GLU A 1 214 ? 6.775 -1.834 21.854 1.00 90.00 214 GLU A O 1
ATOM 1698 N N . MET A 1 215 ? 5.610 -3.435 20.756 1.00 88.81 215 MET A N 1
ATOM 1699 C CA . MET A 1 215 ? 6.325 -4.587 21.284 1.00 88.81 215 MET A CA 1
ATOM 1700 C C . MET A 1 215 ? 6.586 -5.623 20.190 1.00 88.81 215 MET A C 1
ATOM 1702 O O . MET A 1 215 ? 5.880 -5.700 19.185 1.00 88.81 215 MET A O 1
ATOM 1706 N N . LYS A 1 216 ? 7.605 -6.439 20.409 1.00 87.38 216 LYS A N 1
ATOM 1707 C CA . LYS A 1 216 ? 7.989 -7.586 19.602 1.00 87.38 216 LYS A CA 1
ATOM 1708 C C . LYS A 1 216 ? 7.847 -8.829 20.446 1.00 87.38 216 LYS A C 1
ATOM 1710 O O . LYS A 1 216 ? 8.338 -8.854 21.574 1.00 87.38 216 LYS A O 1
ATOM 1715 N N . MET A 1 217 ? 7.201 -9.845 19.898 1.00 86.00 217 MET A N 1
ATOM 1716 C CA . MET A 1 217 ? 7.095 -11.157 20.524 1.00 86.00 217 MET A CA 1
ATOM 1717 C C . MET A 1 217 ? 6.834 -12.227 19.463 1.00 86.00 217 MET A C 1
ATOM 1719 O O . MET A 1 217 ? 6.358 -11.875 18.384 1.00 86.00 217 MET A O 1
ATOM 1723 N N . PRO A 1 218 ? 7.068 -13.515 19.766 1.00 84.56 218 PRO A N 1
ATOM 1724 C CA . PRO A 1 218 ? 6.655 -14.594 18.880 1.00 84.56 218 PRO A CA 1
ATOM 1725 C C . PRO A 1 218 ? 5.143 -14.549 18.657 1.00 84.56 218 PRO A C 1
ATOM 1727 O O . PRO A 1 218 ? 4.364 -14.709 19.601 1.00 84.56 218 PRO A O 1
ATOM 1730 N N . ALA A 1 219 ? 4.736 -14.311 17.416 1.00 80.69 219 ALA A N 1
ATOM 1731 C CA . ALA A 1 219 ? 3.346 -14.241 17.001 1.00 80.69 219 ALA A CA 1
ATOM 1732 C C . ALA A 1 219 ? 3.180 -14.931 15.642 1.00 80.69 219 ALA A C 1
ATOM 1734 O O . ALA A 1 219 ? 4.132 -15.185 14.922 1.00 80.69 219 ALA A O 1
ATOM 1735 N N . VAL A 1 220 ? 1.950 -15.274 15.267 1.00 82.75 220 VAL A N 1
ATOM 1736 C CA . VAL A 1 220 ? 1.705 -15.854 13.932 1.00 82.75 220 VAL A CA 1
ATOM 1737 C C . VAL A 1 220 ? 1.694 -14.756 12.859 1.00 82.75 220 VAL A C 1
ATOM 1739 O O . VAL A 1 220 ? 1.974 -15.014 11.690 1.00 82.75 220 VAL A O 1
ATOM 1742 N N . MET A 1 221 ? 1.329 -13.532 13.253 1.00 83.44 221 MET A N 1
ATOM 1743 C CA . MET A 1 221 ? 1.199 -12.354 12.399 1.00 83.44 221 MET A CA 1
ATOM 1744 C C . MET A 1 221 ? 1.383 -11.080 13.224 1.00 83.44 221 MET A C 1
ATOM 1746 O O . MET A 1 221 ? 1.081 -11.064 14.419 1.00 83.44 221 MET A O 1
ATOM 1750 N N . ASP A 1 222 ? 1.772 -9.999 12.552 1.00 86.88 222 ASP A N 1
ATOM 1751 C CA . ASP A 1 222 ? 1.675 -8.651 13.103 1.00 86.88 222 ASP A CA 1
ATOM 1752 C C . ASP A 1 222 ? 0.203 -8.282 13.354 1.00 86.88 222 ASP A C 1
ATOM 1754 O O . ASP A 1 222 ? -0.660 -8.457 12.484 1.00 86.88 222 ASP A O 1
ATOM 1758 N N . PHE A 1 223 ? -0.086 -7.726 14.529 1.00 89.94 223 PHE A N 1
ATOM 1759 C CA . PHE A 1 223 ? -1.422 -7.242 14.867 1.00 89.94 223 PHE A CA 1
ATOM 1760 C C . PHE A 1 223 ? -1.373 -5.964 15.700 1.00 89.94 223 PHE A C 1
ATOM 1762 O O . PHE A 1 223 ? -0.373 -5.624 16.333 1.00 89.94 223 PHE A O 1
ATOM 1769 N N . VAL A 1 224 ? -2.488 -5.245 15.691 1.00 92.81 224 VAL A N 1
ATOM 1770 C CA . VAL A 1 224 ? -2.686 -4.018 16.450 1.00 92.81 224 VAL A CA 1
ATOM 1771 C C . VAL A 1 224 ? -3.860 -4.227 17.382 1.00 92.81 224 VAL A C 1
ATOM 1773 O O . VAL A 1 224 ? -4.983 -4.443 16.934 1.00 92.81 224 VAL A O 1
ATOM 1776 N N . TYR A 1 225 ? -3.601 -4.135 18.680 1.00 94.25 225 TYR A N 1
ATOM 1777 C CA . TYR A 1 225 ? -4.649 -3.973 19.677 1.00 94.25 225 TYR A CA 1
ATOM 1778 C C . TYR A 1 225 ? -5.002 -2.492 19.808 1.00 94.25 225 TYR A C 1
ATOM 1780 O O . TYR A 1 225 ? -4.108 -1.639 19.801 1.00 94.25 225 TYR A O 1
ATOM 1788 N N . PHE A 1 226 ? -6.286 -2.190 19.967 1.00 95.50 226 PHE A N 1
ATOM 1789 C CA . PHE A 1 226 ? -6.779 -0.838 20.184 1.00 95.50 226 PHE A CA 1
ATOM 1790 C C . PHE A 1 226 ? -7.680 -0.746 21.422 1.00 95.50 226 PHE A C 1
ATOM 1792 O O . PHE A 1 226 ? -8.453 -1.651 21.726 1.00 95.50 226 PHE A O 1
ATOM 1799 N N . ASP A 1 227 ? -7.567 0.382 22.119 1.00 96.12 227 ASP A N 1
ATOM 1800 C CA . ASP A 1 227 ? -8.427 0.844 23.217 1.00 96.12 227 ASP A CA 1
ATOM 1801 C C . ASP A 1 227 ? -8.887 2.255 22.837 1.00 96.12 227 ASP A C 1
ATOM 1803 O O . ASP A 1 227 ? -8.068 3.177 22.749 1.00 96.12 227 ASP A O 1
ATOM 1807 N N . ILE A 1 228 ? -10.177 2.398 22.526 1.00 95.06 228 ILE A N 1
ATOM 1808 C CA . ILE A 1 228 ? -10.789 3.636 22.046 1.00 95.06 228 ILE A CA 1
ATOM 1809 C C . ILE A 1 228 ? -11.770 4.137 23.093 1.00 95.06 228 ILE A C 1
ATOM 1811 O O . ILE A 1 228 ? -12.723 3.448 23.445 1.00 95.06 228 ILE A O 1
ATOM 1815 N N . VAL A 1 229 ? -11.580 5.385 23.507 1.00 94.88 229 VAL A N 1
ATOM 1816 C CA . VAL A 1 229 ? -12.509 6.132 24.348 1.00 94.88 229 VAL A CA 1
ATOM 1817 C C . VAL A 1 229 ? -13.155 7.228 23.506 1.00 94.88 229 VAL A C 1
ATOM 1819 O O . VAL A 1 229 ? -12.469 8.080 22.935 1.00 94.88 229 VAL A O 1
ATOM 1822 N N . PHE A 1 230 ? -14.481 7.222 23.447 1.00 93.19 230 PHE A N 1
ATOM 1823 C CA . PHE A 1 230 ? -15.303 8.211 22.758 1.00 93.19 230 PHE A CA 1
ATOM 1824 C C . PHE A 1 230 ? -15.773 9.310 23.723 1.00 93.19 230 PHE A C 1
ATOM 1826 O O . PHE A 1 230 ? -15.918 9.097 24.929 1.00 93.19 230 PHE A O 1
ATOM 1833 N N . LYS A 1 231 ? -16.065 10.506 23.198 1.00 91.81 231 LYS A N 1
ATOM 1834 C CA . LYS A 1 231 ? -16.588 11.629 24.004 1.00 91.81 231 LYS A CA 1
ATOM 1835 C C . LYS A 1 231 ? -17.984 11.356 24.580 1.00 91.81 231 LYS A C 1
ATOM 1837 O O . LYS A 1 231 ? -18.330 11.882 25.642 1.00 91.81 231 LYS A O 1
ATOM 1842 N N . GLY A 1 232 ? -18.770 10.524 23.905 1.00 91.56 232 GLY A N 1
ATOM 1843 C CA . GLY A 1 232 ? -20.134 10.153 24.269 1.00 91.56 232 GLY A CA 1
ATOM 1844 C C . GLY A 1 232 ? -20.411 8.671 24.015 1.00 91.56 232 GLY A C 1
ATOM 1845 O O . GLY A 1 232 ? -19.521 7.964 23.543 1.00 91.56 232 GLY A O 1
ATOM 1846 N N . PRO A 1 233 ? -21.621 8.195 24.360 1.00 92.50 233 PRO A N 1
ATOM 1847 C CA . PRO A 1 233 ? -22.002 6.807 24.150 1.00 92.50 233 PRO A CA 1
ATOM 1848 C C . PRO A 1 233 ? -21.904 6.399 22.682 1.00 92.50 233 PRO A C 1
ATOM 1850 O O . PRO A 1 233 ? -22.276 7.182 21.806 1.00 92.50 233 PRO A O 1
ATOM 1853 N N . VAL A 1 234 ? -21.436 5.180 22.424 1.00 90.56 234 VAL A N 1
ATOM 1854 C CA . VAL A 1 234 ? -21.277 4.637 21.074 1.00 90.56 234 VAL A CA 1
ATOM 1855 C C . VAL A 1 234 ? -22.039 3.324 20.929 1.00 90.56 234 VAL A C 1
ATOM 1857 O O . VAL A 1 234 ? -22.115 2.528 21.862 1.00 90.56 234 VAL A O 1
ATOM 1860 N N . ASP A 1 235 ? -22.606 3.091 19.749 1.00 89.75 235 ASP A N 1
ATOM 1861 C CA . ASP A 1 235 ? -23.183 1.796 19.399 1.00 89.75 235 ASP A CA 1
ATOM 1862 C C . ASP A 1 235 ? -22.111 0.909 18.754 1.00 89.75 235 ASP A C 1
ATOM 1864 O O . ASP A 1 235 ? -21.529 1.263 17.724 1.00 89.75 235 ASP A O 1
ATOM 1868 N N . VAL A 1 236 ? -21.865 -0.258 19.352 1.00 90.19 236 VAL A N 1
ATOM 1869 C CA . VAL A 1 236 ? -20.935 -1.254 18.810 1.00 90.19 236 VAL A CA 1
ATOM 1870 C C . VAL A 1 236 ? -21.376 -1.744 17.431 1.00 90.19 236 VAL A C 1
ATOM 1872 O O . VAL A 1 236 ? -20.525 -1.996 16.582 1.00 90.19 236 VAL A O 1
ATOM 1875 N N . GLN A 1 237 ? -22.683 -1.819 17.159 1.00 90.94 237 GLN A N 1
ATOM 1876 C CA . GLN A 1 237 ? -23.172 -2.261 15.856 1.00 90.94 237 GLN A CA 1
ATOM 1877 C C . GLN A 1 237 ? -22.828 -1.239 14.772 1.00 90.94 237 GLN A C 1
ATOM 1879 O O . GLN A 1 237 ? -22.325 -1.615 13.722 1.00 90.94 237 GLN A O 1
ATOM 1884 N N . LYS A 1 238 ? -22.969 0.059 15.065 1.00 89.44 238 LYS A N 1
ATOM 1885 C CA . LYS A 1 238 ? -22.516 1.134 14.170 1.00 89.44 238 LYS A CA 1
ATOM 1886 C C . LYS A 1 238 ? -21.015 1.044 13.873 1.00 89.44 238 LYS A C 1
ATOM 1888 O O . LYS A 1 238 ? -20.603 1.334 12.753 1.00 89.44 238 LYS A O 1
ATOM 1893 N N . PHE A 1 239 ? -20.201 0.658 14.858 1.00 90.56 239 PHE A N 1
ATOM 1894 C CA . PHE A 1 239 ? -18.772 0.417 14.648 1.00 90.56 239 PHE A CA 1
ATOM 1895 C C . PHE A 1 239 ? -18.543 -0.774 13.709 1.00 90.56 239 PHE A C 1
ATOM 1897 O O . PHE A 1 239 ? -17.803 -0.641 12.742 1.00 90.56 239 PHE A O 1
ATOM 1904 N N . VAL A 1 240 ? -19.200 -1.912 13.945 1.00 90.94 240 VAL A N 1
ATOM 1905 C CA . VAL A 1 240 ? -19.067 -3.110 13.096 1.00 90.94 240 VAL A CA 1
ATOM 1906 C C . VAL A 1 240 ? -19.532 -2.835 11.662 1.00 90.94 240 VAL A C 1
ATOM 1908 O O . VAL A 1 240 ? -18.787 -3.114 10.724 1.00 90.94 240 VAL A O 1
ATOM 1911 N N . ASP A 1 241 ? -20.707 -2.225 11.494 1.00 89.94 2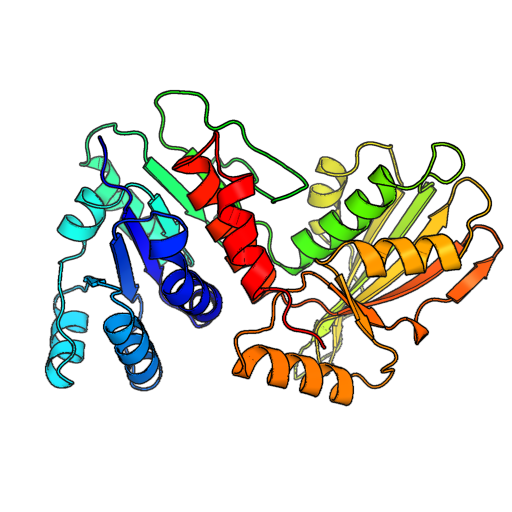41 ASP A N 1
ATOM 1912 C CA . ASP A 1 241 ? -21.299 -1.907 10.189 1.00 89.94 241 ASP A CA 1
ATOM 1913 C C . ASP A 1 241 ? -20.412 -0.957 9.374 1.00 89.94 241 ASP A C 1
ATOM 1915 O O . ASP A 1 241 ? -20.310 -1.079 8.154 1.00 89.94 241 ASP A O 1
ATOM 1919 N N . LEU A 1 242 ? -19.739 -0.013 10.041 1.00 89.56 242 LEU A N 1
ATOM 1920 C CA . LEU A 1 242 ? -18.802 0.899 9.391 1.00 89.56 242 LEU A CA 1
ATOM 1921 C C . LEU A 1 242 ? -17.667 0.141 8.692 1.00 89.56 242 LEU A C 1
ATOM 1923 O O . LEU A 1 242 ? -17.348 0.443 7.543 1.00 89.56 242 LEU A O 1
ATOM 1927 N N . PHE A 1 243 ? -17.046 -0.813 9.385 1.00 86.62 243 PHE A N 1
ATOM 1928 C CA . PHE A 1 243 ? -15.915 -1.561 8.837 1.00 86.62 243 PHE A CA 1
ATOM 1929 C C . PHE A 1 243 ? -16.351 -2.603 7.806 1.00 86.62 243 PHE A C 1
ATOM 1931 O O . PHE A 1 243 ? -15.639 -2.802 6.827 1.00 86.62 243 PHE A O 1
ATOM 1938 N N . ASP A 1 244 ? -17.529 -3.206 7.974 1.00 83.00 244 ASP A N 1
ATOM 1939 C CA . ASP A 1 244 ? -18.084 -4.165 7.012 1.00 83.00 244 ASP A CA 1
ATOM 1940 C C . ASP A 1 244 ? -18.391 -3.516 5.645 1.00 83.00 244 ASP A C 1
ATOM 1942 O O . ASP A 1 244 ? -18.195 -4.122 4.592 1.00 83.00 244 ASP A O 1
ATOM 1946 N N . LEU A 1 245 ? -18.804 -2.242 5.638 1.00 80.38 245 LEU A N 1
ATOM 1947 C CA . LEU A 1 245 ? -19.178 -1.510 4.420 1.00 80.38 245 LEU A CA 1
ATOM 1948 C C . LEU A 1 245 ? -18.018 -0.788 3.712 1.00 80.38 245 LEU A C 1
ATOM 1950 O O . LEU A 1 245 ? -18.193 -0.328 2.581 1.00 80.38 245 LEU A O 1
ATOM 1954 N N . ASP A 1 246 ? -16.853 -0.648 4.347 1.00 78.94 246 ASP A N 1
ATOM 1955 C CA . ASP A 1 246 ? -15.738 0.151 3.818 1.00 78.94 246 ASP A CA 1
ATOM 1956 C C . ASP A 1 246 ? -15.069 -0.490 2.585 1.00 78.94 246 ASP A C 1
ATOM 1958 O O . ASP A 1 246 ? -14.544 0.203 1.711 1.00 78.94 246 ASP A O 1
ATOM 1962 N N . GLY A 1 247 ? -15.108 -1.822 2.488 1.00 72.88 247 GLY A N 1
ATOM 1963 C CA . GLY A 1 247 ? -14.540 -2.589 1.376 1.00 72.88 247 GLY A CA 1
ATOM 1964 C C . GLY A 1 247 ? -13.008 -2.670 1.364 1.00 72.88 247 GLY A C 1
ATOM 1965 O O . GLY A 1 247 ? -12.465 -3.529 0.673 1.00 72.88 247 GLY A O 1
ATOM 1966 N N . ALA A 1 248 ? -12.302 -1.834 2.135 1.00 76.56 248 ALA A N 1
ATOM 1967 C CA . ALA A 1 248 ? -10.866 -1.970 2.382 1.00 76.56 248 ALA A CA 1
ATOM 1968 C C . ALA A 1 248 ? -10.554 -2.645 3.730 1.00 76.56 248 ALA A C 1
ATOM 1970 O O . ALA A 1 248 ? -9.389 -2.917 4.027 1.00 76.56 248 ALA A O 1
ATOM 1971 N N . VAL A 1 249 ? -11.576 -2.953 4.531 1.00 81.75 249 VAL A N 1
ATOM 1972 C CA . VAL A 1 249 ? -11.463 -3.763 5.746 1.00 81.75 249 VAL A CA 1
ATOM 1973 C C . VAL A 1 249 ? -12.166 -5.094 5.523 1.00 81.75 249 VAL A C 1
ATOM 1975 O O . VAL A 1 249 ? -13.334 -5.138 5.154 1.00 81.75 249 VAL A O 1
ATOM 1978 N N . ALA A 1 250 ? -11.436 -6.186 5.728 1.00 81.31 250 ALA A N 1
ATOM 1979 C CA . ALA A 1 250 ? -11.999 -7.523 5.735 1.00 81.31 250 ALA A CA 1
ATOM 1980 C C . ALA A 1 250 ? -12.433 -7.878 7.157 1.00 81.31 250 ALA A C 1
ATOM 1982 O O . ALA A 1 250 ? -11.657 -7.757 8.109 1.00 81.31 250 ALA A O 1
ATOM 1983 N N . MET A 1 251 ? -13.668 -8.347 7.292 1.00 84.00 251 MET A N 1
ATOM 1984 C CA . MET A 1 251 ? -14.235 -8.773 8.565 1.00 84.00 251 MET A CA 1
ATOM 1985 C C . MET A 1 251 ? -14.240 -10.298 8.641 1.00 84.00 251 MET A C 1
ATOM 1987 O O . MET A 1 251 ? -14.552 -10.994 7.676 1.00 84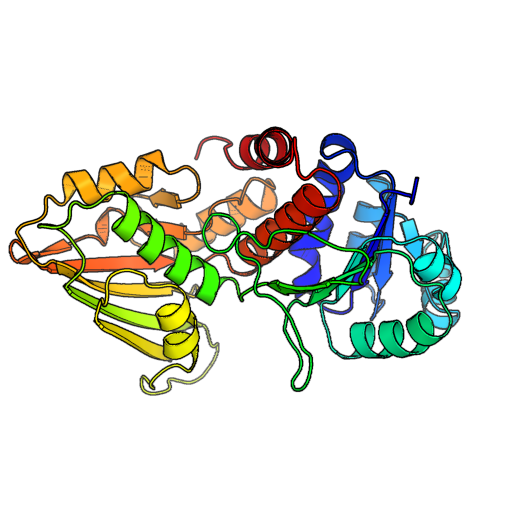.00 251 MET A O 1
ATOM 1991 N N . THR A 1 252 ? -13.887 -10.843 9.803 1.00 83.56 252 THR A N 1
ATOM 1992 C CA . THR A 1 252 ? -13.926 -12.287 10.035 1.00 83.56 252 THR A CA 1
ATOM 1993 C C . THR A 1 252 ? -14.470 -12.634 11.413 1.00 83.56 252 THR A C 1
ATOM 1995 O O . THR A 1 252 ? -14.234 -11.936 12.395 1.00 83.56 252 THR A O 1
ATOM 1998 N N . ASN A 1 253 ? -15.172 -13.762 11.512 1.00 84.44 253 ASN A N 1
ATOM 1999 C CA . ASN A 1 253 ? -15.608 -14.331 12.793 1.00 84.44 253 ASN A CA 1
ATOM 2000 C C . ASN A 1 253 ? -14.552 -15.261 13.415 1.00 84.44 253 ASN A C 1
ATOM 2002 O O . ASN A 1 253 ? -14.783 -15.878 14.455 1.00 84.44 253 ASN A O 1
ATOM 2006 N N . LYS A 1 254 ? -13.398 -15.403 12.756 1.00 83.00 254 LYS A N 1
ATOM 2007 C CA . LYS A 1 254 ? -12.287 -16.233 13.215 1.00 83.00 254 LYS A CA 1
ATOM 2008 C C . LYS A 1 254 ? -11.605 -15.590 14.425 1.00 83.00 254 LYS A C 1
ATOM 2010 O O . LYS A 1 254 ? -11.374 -14.384 14.444 1.00 83.00 254 LYS A O 1
ATOM 2015 N N . LYS A 1 255 ? -11.297 -16.412 15.432 1.00 76.81 255 LYS A N 1
ATOM 2016 C CA . LYS A 1 255 ? -10.612 -16.015 16.680 1.00 76.81 255 LYS A CA 1
ATOM 2017 C C . LYS A 1 255 ? -9.150 -16.440 16.723 1.00 76.81 255 LYS A C 1
ATOM 2019 O O . LYS A 1 255 ? -8.350 -15.833 17.423 1.00 76.81 255 LYS A O 1
ATOM 2024 N N . ASP A 1 256 ? -8.829 -17.518 16.020 1.00 81.94 256 ASP A N 1
ATOM 2025 C CA . ASP A 1 256 ? -7.514 -18.135 16.054 1.00 81.94 256 ASP A CA 1
ATOM 2026 C C . ASP A 1 256 ? -6.590 -17.500 15.006 1.00 81.94 256 ASP A C 1
ATOM 2028 O O . ASP A 1 256 ? -6.925 -17.446 13.821 1.00 81.94 256 ASP A O 1
ATOM 2032 N N . MET A 1 257 ? -5.420 -17.022 15.442 1.00 80.44 257 MET A N 1
ATOM 2033 C CA . MET A 1 257 ? -4.457 -16.351 14.561 1.00 80.44 257 MET A CA 1
ATOM 2034 C C . MET A 1 257 ? -3.912 -17.276 13.464 1.00 80.44 257 MET A C 1
ATOM 2036 O O . MET A 1 257 ? -3.585 -16.798 12.383 1.00 80.44 257 MET A O 1
ATOM 2040 N N . VAL A 1 258 ? -3.842 -18.593 13.697 1.00 84.25 258 VAL A N 1
ATOM 2041 C CA . VAL A 1 258 ? -3.396 -19.566 12.686 1.00 84.25 258 VAL A CA 1
ATOM 2042 C C . VAL A 1 258 ? -4.463 -19.744 11.608 1.00 84.25 258 VAL A C 1
ATOM 2044 O O . VAL A 1 258 ? -4.136 -19.821 10.425 1.00 84.25 258 VAL A O 1
ATOM 2047 N N . GLU A 1 259 ? -5.743 -19.781 11.977 1.00 82.25 259 GLU A N 1
ATOM 2048 C CA . GLU A 1 259 ? -6.837 -19.789 10.998 1.00 82.25 259 GLU A CA 1
ATOM 2049 C C . GLU A 1 259 ? -6.878 -18.499 10.175 1.00 82.25 259 GLU A C 1
ATOM 2051 O O . GLU A 1 259 ? -7.037 -18.553 8.957 1.00 82.25 259 GLU A O 1
ATOM 2056 N N . ILE A 1 260 ? -6.682 -17.352 10.822 1.00 78.56 260 ILE A N 1
ATOM 2057 C CA . ILE A 1 260 ? -6.608 -16.040 10.169 1.00 78.56 260 ILE A CA 1
ATOM 2058 C C . ILE A 1 260 ? -5.422 -15.984 9.201 1.00 78.56 260 ILE A C 1
ATOM 2060 O O . ILE A 1 260 ? -5.587 -15.562 8.058 1.00 78.56 260 ILE A O 1
ATOM 2064 N N . ARG A 1 261 ? -4.256 -16.498 9.607 1.00 80.56 261 ARG A N 1
ATOM 2065 C CA . ARG A 1 261 ? -3.079 -16.611 8.739 1.00 80.56 261 ARG A CA 1
ATOM 2066 C C . ARG A 1 261 ? -3.338 -17.479 7.515 1.00 80.56 261 ARG A C 1
ATOM 2068 O O . ARG A 1 261 ? -2.954 -17.100 6.418 1.00 80.56 261 ARG A O 1
ATOM 2075 N N . LYS A 1 262 ? -4.027 -18.610 7.670 1.00 79.31 262 LYS A N 1
ATOM 2076 C CA . LYS A 1 262 ? -4.399 -19.465 6.531 1.00 79.31 262 LYS A CA 1
ATOM 2077 C C . LYS A 1 262 ? -5.332 -18.752 5.558 1.00 79.31 262 LYS A C 1
ATOM 2079 O O . LYS A 1 262 ? -5.187 -18.923 4.353 1.00 79.31 262 LYS A O 1
ATOM 2084 N N . VAL A 1 263 ? -6.282 -17.967 6.070 1.00 73.00 263 VAL A N 1
ATOM 2085 C CA . VAL A 1 263 ? -7.160 -17.137 5.231 1.00 73.00 263 VAL A CA 1
ATOM 2086 C C . VAL A 1 263 ? -6.334 -16.095 4.475 1.00 73.00 263 VAL A C 1
ATOM 2088 O O . VAL A 1 263 ? -6.490 -15.979 3.264 1.00 73.00 263 VAL A O 1
ATOM 2091 N N . GLU A 1 264 ? -5.407 -15.407 5.146 1.00 74.81 264 GLU A N 1
ATOM 2092 C CA . GLU A 1 264 ? -4.472 -14.471 4.504 1.00 74.81 264 GLU A CA 1
ATOM 2093 C C . GLU A 1 264 ? -3.648 -15.169 3.408 1.00 74.81 264 GLU A C 1
ATOM 2095 O O . GLU A 1 264 ? -3.636 -14.719 2.267 1.00 74.81 264 GLU A O 1
ATOM 2100 N N . GLU A 1 265 ? -3.047 -16.325 3.693 1.00 74.69 265 GLU A N 1
ATOM 2101 C CA . GLU A 1 265 ? -2.254 -17.095 2.726 1.00 74.69 265 GLU A CA 1
ATOM 2102 C C . GLU A 1 265 ? -3.069 -17.557 1.509 1.00 74.69 265 GLU A C 1
ATOM 2104 O O . GLU A 1 265 ? -2.624 -17.376 0.375 1.00 74.69 265 GLU A O 1
ATOM 2109 N N . LEU A 1 266 ? -4.280 -18.079 1.718 1.00 66.88 266 LEU A N 1
ATOM 2110 C CA . LEU A 1 266 ? -5.194 -18.478 0.641 1.00 66.88 266 LEU A CA 1
ATOM 2111 C C . LEU A 1 266 ? -5.577 -17.291 -0.249 1.00 66.88 266 LEU A C 1
ATOM 2113 O O . LEU A 1 266 ? -5.594 -17.398 -1.478 1.00 66.88 266 LEU A O 1
ATOM 2117 N N . LEU A 1 267 ? -5.877 -16.145 0.361 1.00 64.38 267 LEU A N 1
ATOM 2118 C CA . LEU A 1 267 ? -6.194 -14.924 -0.371 1.00 64.38 267 LEU A CA 1
ATOM 2119 C C . LEU A 1 267 ? -4.962 -14.411 -1.142 1.00 64.38 267 LEU A C 1
ATOM 2121 O O . LEU A 1 267 ? -5.099 -13.923 -2.267 1.00 64.38 267 LEU A O 1
ATOM 2125 N N . ARG A 1 268 ? -3.751 -14.584 -0.593 1.00 66.44 268 ARG A N 1
ATOM 2126 C CA . ARG A 1 268 ? -2.478 -14.211 -1.229 1.00 66.44 268 ARG A CA 1
ATOM 2127 C C . ARG A 1 268 ? -2.214 -15.027 -2.483 1.00 66.44 268 ARG A C 1
ATOM 2129 O O . ARG A 1 268 ? -1.889 -14.464 -3.526 1.00 66.44 268 ARG A O 1
ATOM 2136 N N . GLU A 1 269 ? -2.342 -16.345 -2.373 1.00 62.41 269 GLU A N 1
ATOM 2137 C CA . GLU A 1 269 ? -2.075 -17.294 -3.458 1.00 62.41 269 GLU A CA 1
ATOM 2138 C C . GLU A 1 269 ? -3.038 -17.104 -4.630 1.00 62.41 269 GLU A C 1
ATOM 2140 O O . GLU A 1 269 ? -2.626 -17.159 -5.789 1.00 62.41 269 GLU A O 1
ATOM 2145 N N . ASN A 1 270 ? -4.295 -16.771 -4.337 1.00 53.12 270 ASN A N 1
ATOM 2146 C CA . ASN A 1 270 ? -5.311 -16.478 -5.345 1.00 53.12 270 ASN A CA 1
ATOM 2147 C C . ASN A 1 270 ? -5.224 -15.051 -5.917 1.00 53.12 270 ASN A C 1
ATOM 2149 O O . ASN A 1 270 ? -6.102 -14.641 -6.679 1.00 53.12 270 ASN A O 1
ATOM 2153 N N . GLY A 1 271 ? -4.211 -14.264 -5.532 1.00 50.97 271 GLY A N 1
ATOM 2154 C CA . GLY A 1 271 ? -4.066 -12.865 -5.950 1.00 50.97 271 GLY A CA 1
ATOM 2155 C C . GLY A 1 271 ? -5.236 -11.969 -5.522 1.00 50.97 271 GLY A C 1
ATOM 2156 O O . GLY A 1 271 ? -5.454 -10.931 -6.137 1.00 50.97 271 GLY A O 1
ATOM 2157 N N . SER A 1 272 ? -5.996 -12.397 -4.509 1.00 53.44 272 SER A N 1
ATOM 2158 C CA . SER A 1 272 ? -7.248 -11.793 -4.026 1.00 53.44 272 SER A CA 1
ATOM 2159 C C . SER A 1 272 ? -7.076 -11.086 -2.670 1.00 53.44 272 SER A C 1
ATOM 2161 O O . SER A 1 272 ? -8.050 -10.695 -2.040 1.00 53.44 272 SER A O 1
ATOM 2163 N N . LEU A 1 273 ? -5.837 -10.927 -2.193 1.00 56.28 273 LEU A N 1
ATOM 2164 C CA . LEU A 1 273 ? -5.525 -10.279 -0.918 1.00 56.28 273 LEU A CA 1
ATOM 2165 C C . LEU A 1 273 ? -5.483 -8.767 -1.064 1.00 56.28 273 LEU A C 1
ATOM 2167 O O . LEU A 1 273 ? -4.436 -8.200 -1.374 1.00 56.28 273 LEU A O 1
ATOM 2171 N N . LEU A 1 274 ? -6.597 -8.089 -0.844 1.00 61.53 274 LEU A N 1
ATOM 2172 C CA . LEU A 1 274 ? -6.598 -6.642 -0.991 1.00 61.53 274 LEU A CA 1
ATOM 2173 C C . LEU A 1 274 ? -7.540 -5.979 0.027 1.00 61.53 274 LEU A C 1
ATOM 2175 O O . LEU A 1 274 ? -8.410 -5.186 -0.315 1.00 61.53 274 LEU A O 1
ATOM 2179 N N . TYR A 1 275 ? -7.317 -6.283 1.303 1.00 67.94 275 TYR A N 1
ATOM 2180 C CA . TYR A 1 275 ? -7.764 -5.457 2.423 1.00 67.94 275 TYR A CA 1
ATOM 2181 C C . TYR A 1 275 ? -6.548 -4.781 3.071 1.00 67.94 275 TYR A C 1
ATOM 2183 O O . TYR A 1 275 ? -5.444 -5.329 3.072 1.00 67.94 275 TYR A O 1
ATOM 2191 N N . ILE A 1 276 ? -6.757 -3.584 3.616 1.00 74.12 276 ILE A N 1
ATOM 2192 C CA . ILE A 1 276 ? -5.799 -2.835 4.440 1.00 74.12 276 ILE A CA 1
ATOM 2193 C C . ILE A 1 276 ? -5.756 -3.448 5.847 1.00 74.12 276 ILE A C 1
ATOM 2195 O O . ILE A 1 276 ? -4.695 -3.593 6.449 1.00 74.12 276 ILE A O 1
ATOM 2199 N N . ILE A 1 277 ? -6.927 -3.837 6.358 1.00 84.62 277 ILE A N 1
ATOM 2200 C CA . ILE A 1 277 ? -7.131 -4.326 7.723 1.00 84.62 277 ILE A CA 1
ATOM 2201 C C . ILE A 1 277 ? -7.930 -5.630 7.679 1.00 84.62 277 ILE A C 1
ATOM 2203 O O . ILE A 1 277 ? -8.953 -5.683 7.001 1.00 84.62 277 ILE A O 1
ATOM 2207 N N . LEU A 1 278 ? -7.502 -6.656 8.422 1.00 85.81 278 LEU A N 1
ATOM 2208 C CA . LEU A 1 278 ? -8.335 -7.826 8.731 1.00 85.81 278 LEU A CA 1
ATOM 2209 C C . LEU A 1 278 ? -8.740 -7.780 10.195 1.00 85.81 278 LEU A C 1
ATOM 2211 O O . LEU A 1 278 ? -7.903 -7.929 11.083 1.00 85.81 278 LEU A O 1
ATOM 2215 N N . MET A 1 279 ? -10.022 -7.579 10.454 1.00 87.56 279 MET A N 1
ATOM 2216 C CA . MET A 1 279 ? -10.543 -7.412 11.802 1.00 87.56 279 MET A CA 1
ATOM 2217 C C . MET A 1 279 ? -11.370 -8.624 12.211 1.00 87.56 279 MET A C 1
ATOM 2219 O O . MET A 1 279 ? -12.240 -9.092 11.473 1.00 87.56 279 MET A O 1
ATOM 2223 N N . SER A 1 280 ? -11.105 -9.137 13.414 1.00 86.62 280 SER A N 1
ATOM 2224 C CA . SER A 1 280 ? -11.969 -10.152 14.006 1.00 86.62 280 SER A CA 1
ATOM 2225 C C . SER A 1 280 ? -13.155 -9.459 14.660 1.00 86.62 280 SER A C 1
ATOM 2227 O O . SER A 1 280 ? -12.982 -8.790 15.679 1.00 86.62 280 SER A O 1
ATOM 2229 N N . VAL A 1 281 ? -14.362 -9.657 14.124 1.00 88.19 281 VAL A N 1
ATOM 2230 C CA . VAL A 1 281 ? -15.614 -9.144 14.717 1.00 88.19 281 VAL A CA 1
ATOM 2231 C C . VAL A 1 281 ? -15.707 -9.569 16.179 1.00 88.19 281 VAL A C 1
ATOM 2233 O O . VAL A 1 281 ? -16.087 -8.808 17.058 1.00 88.19 281 VAL A O 1
ATOM 2236 N N . SER A 1 282 ? -15.275 -10.796 16.448 1.00 87.25 282 SER A N 1
ATOM 2237 C CA . SER A 1 282 ? -15.333 -11.400 17.770 1.00 87.25 282 SER A CA 1
ATOM 2238 C C . SER A 1 282 ? -14.278 -10.901 18.763 1.00 87.25 282 SER A C 1
ATOM 2240 O O . SER A 1 282 ? -14.280 -11.361 19.902 1.00 87.25 282 SER A O 1
ATOM 2242 N N . SER A 1 283 ? -13.378 -10.010 18.332 1.00 90.44 283 SER A N 1
ATOM 2243 C CA . SER A 1 283 ? -12.446 -9.294 19.211 1.00 90.44 283 SER A CA 1
ATOM 2244 C C . SER A 1 283 ? -13.000 -7.970 19.731 1.00 90.44 283 SER A C 1
ATOM 2246 O O . SER A 1 283 ? -12.428 -7.409 20.659 1.00 90.44 283 SER A O 1
ATOM 2248 N N . ILE A 1 284 ? -14.069 -7.462 19.113 1.00 93.44 284 ILE A N 1
ATOM 2249 C CA . ILE A 1 284 ? -14.633 -6.146 19.399 1.00 93.44 284 ILE A CA 1
ATOM 2250 C C . ILE A 1 284 ? -15.508 -6.258 20.645 1.00 93.44 284 ILE A C 1
ATOM 2252 O O . ILE A 1 284 ? -16.517 -6.965 20.640 1.00 93.44 284 ILE A O 1
ATOM 2256 N N . GLU A 1 285 ? -15.141 -5.544 21.704 1.00 93.56 285 GLU A N 1
ATOM 2257 C CA . GLU A 1 285 ? -15.852 -5.580 22.981 1.00 93.56 285 GLU A CA 1
ATOM 2258 C C . GLU A 1 285 ? -16.063 -4.173 23.545 1.00 93.56 285 GLU A C 1
ATOM 2260 O O . GLU A 1 285 ? -15.174 -3.322 23.509 1.00 93.56 285 GLU A O 1
ATOM 2265 N N . MET A 1 286 ? -17.252 -3.939 24.104 1.00 95.19 286 MET A N 1
ATOM 2266 C CA . MET A 1 286 ? -17.559 -2.723 24.857 1.00 95.19 286 MET A CA 1
ATOM 2267 C C . MET A 1 286 ? -17.098 -2.892 26.306 1.00 95.19 286 MET A C 1
ATOM 2269 O O . MET A 1 286 ? -17.611 -3.746 27.028 1.00 95.19 286 MET A O 1
ATOM 2273 N N . VAL A 1 287 ? -16.157 -2.055 26.739 1.00 95.12 287 VAL A N 1
ATOM 2274 C CA . VAL A 1 287 ? -15.699 -1.971 28.138 1.00 95.12 287 VAL A CA 1
ATOM 2275 C C . VAL A 1 287 ? -16.644 -1.089 28.958 1.00 95.12 287 VAL A C 1
ATOM 2277 O O . VAL A 1 287 ? -16.914 -1.359 30.128 1.00 95.12 287 VAL A O 1
ATOM 2280 N N . SER A 1 288 ? -17.183 -0.041 28.334 1.00 95.19 288 SER A N 1
ATOM 2281 C CA . SER A 1 288 ? -18.230 0.829 28.879 1.00 95.19 288 SER A CA 1
ATOM 2282 C C . SER A 1 288 ? -19.121 1.340 27.747 1.00 95.19 288 SER A C 1
ATOM 2284 O O . SER A 1 288 ? -18.897 0.996 26.593 1.00 95.19 288 SER A O 1
ATOM 2286 N N . ASP A 1 289 ? -20.107 2.193 28.036 1.00 93.75 289 ASP A N 1
ATOM 2287 C CA . ASP A 1 289 ? -20.930 2.833 27.000 1.00 93.75 289 ASP A CA 1
ATOM 2288 C C . ASP A 1 289 ? -20.119 3.738 26.055 1.00 93.75 289 ASP A C 1
ATOM 2290 O O . ASP A 1 289 ? -20.610 4.079 24.983 1.00 93.75 289 ASP A O 1
ATOM 2294 N N . ARG A 1 290 ? -18.880 4.103 26.418 1.00 94.88 290 ARG A N 1
ATOM 2295 C CA . ARG A 1 290 ? -17.994 4.995 25.646 1.00 94.88 290 ARG A CA 1
ATOM 2296 C C . ARG A 1 290 ? -16.621 4.411 25.349 1.00 94.88 290 ARG A C 1
ATOM 2298 O O . ARG A 1 290 ? -15.774 5.126 24.823 1.00 94.88 290 ARG A O 1
ATOM 2305 N N . GLU A 1 291 ? -16.363 3.172 25.738 1.00 95.69 291 GLU A N 1
ATOM 2306 C CA . GLU A 1 291 ? -15.044 2.562 25.603 1.00 95.69 291 GLU A CA 1
ATOM 2307 C C . GLU A 1 291 ? -15.170 1.226 24.896 1.00 95.69 291 GLU A C 1
ATOM 2309 O O . GLU A 1 291 ? -15.938 0.362 25.323 1.00 95.69 291 GLU A O 1
ATOM 2314 N N . LEU A 1 292 ? -14.408 1.082 23.820 1.00 95.56 292 LEU A N 1
ATOM 2315 C CA . LEU A 1 292 ? -14.401 -0.091 22.968 1.00 95.56 292 LEU A CA 1
ATOM 2316 C C . LEU A 1 292 ? -12.961 -0.567 22.791 1.00 95.56 292 LEU A C 1
ATOM 2318 O O . LEU A 1 292 ? -12.047 0.230 22.561 1.00 95.56 292 LEU A O 1
ATOM 2322 N N . VAL A 1 293 ? -12.776 -1.878 22.859 1.00 96.44 293 VAL A N 1
ATOM 2323 C CA . VAL A 1 293 ? -11.490 -2.539 22.639 1.00 96.44 293 VAL A CA 1
ATOM 2324 C C . VAL A 1 293 ? -11.599 -3.569 21.528 1.00 96.44 293 VAL A C 1
ATOM 2326 O O . VAL A 1 293 ? -12.688 -4.037 21.199 1.00 96.44 293 VAL A O 1
ATOM 2329 N N . GLY A 1 294 ? -10.459 -3.925 20.950 1.00 94.50 294 GLY A N 1
ATOM 2330 C CA . GLY A 1 294 ? -10.367 -5.014 19.990 1.00 94.50 294 GLY A CA 1
ATOM 2331 C C . GLY A 1 294 ? -8.992 -5.105 19.359 1.00 94.50 294 GLY A C 1
ATOM 2332 O O . GLY A 1 294 ? -8.040 -4.457 19.802 1.00 94.50 294 GLY A O 1
ATOM 2333 N N . TYR A 1 295 ? -8.872 -5.932 18.325 1.00 93.25 295 TYR A N 1
ATOM 2334 C CA . TYR A 1 295 ? -7.643 -6.010 17.550 1.00 93.25 295 TYR A CA 1
ATOM 2335 C C . TYR A 1 295 ? -7.904 -6.248 16.067 1.00 93.25 295 TYR A C 1
ATOM 2337 O O . TYR A 1 295 ? -8.932 -6.787 15.652 1.00 93.25 295 TYR A O 1
ATOM 2345 N N . PHE A 1 296 ? -6.925 -5.869 15.257 1.00 90.88 296 PHE A N 1
ATOM 234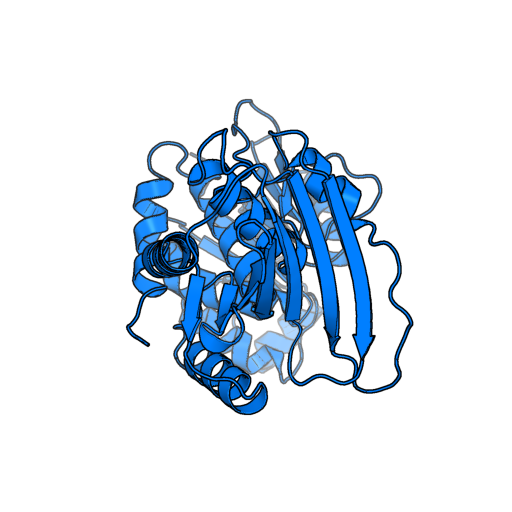6 C CA . PHE A 1 296 ? -6.898 -6.183 13.840 1.00 90.88 296 PHE A CA 1
ATOM 2347 C C . PHE A 1 296 ? -5.503 -6.605 13.388 1.00 90.88 296 PHE A C 1
ATOM 2349 O O . PHE A 1 296 ? -4.494 -6.230 13.983 1.00 90.88 296 PHE A O 1
ATOM 2356 N N . PHE A 1 297 ? -5.452 -7.380 12.313 1.00 87.56 297 PHE A N 1
ATOM 2357 C CA . PHE A 1 297 ? -4.227 -7.791 11.642 1.00 87.56 297 PHE A CA 1
ATOM 2358 C C . PHE A 1 297 ? -3.946 -6.867 10.469 1.00 87.56 297 PHE A C 1
ATOM 2360 O O . PHE A 1 297 ? -4.865 -6.336 9.838 1.00 87.56 297 PHE A O 1
ATOM 2367 N N . VAL A 1 298 ? -2.662 -6.712 10.170 1.00 81.19 298 VAL A N 1
ATOM 2368 C CA . VAL A 1 298 ? -2.190 -5.884 9.063 1.00 81.19 298 VAL A CA 1
ATOM 2369 C C . VAL A 1 298 ? -1.576 -6.766 7.986 1.00 81.19 298 VAL A C 1
ATOM 2371 O O . VAL A 1 298 ? -0.956 -7.787 8.272 1.00 81.19 298 VAL A O 1
ATOM 2374 N N . THR A 1 299 ? -1.730 -6.342 6.736 1.00 75.50 299 THR A N 1
ATOM 2375 C CA . THR A 1 299 ? -1.115 -6.920 5.534 1.00 75.50 299 THR A CA 1
ATOM 2376 C C . THR A 1 299 ? -0.137 -5.898 4.931 1.00 75.50 299 THR A C 1
ATOM 2378 O O . THR A 1 299 ? -0.456 -5.216 3.949 1.00 75.50 299 THR A O 1
ATOM 2381 N N . PRO A 1 300 ? 1.074 -5.731 5.509 1.00 69.06 300 PRO A N 1
ATOM 2382 C CA . PRO A 1 300 ? 1.872 -4.524 5.294 1.00 69.06 300 PRO A CA 1
ATOM 2383 C C . PRO A 1 300 ? 2.292 -4.320 3.835 1.00 69.06 300 PRO A C 1
ATOM 2385 O O . PRO A 1 300 ? 2.157 -3.227 3.287 1.00 69.06 300 PRO A O 1
ATOM 2388 N N . HIS A 1 301 ? 2.716 -5.402 3.178 1.00 69.44 301 HIS A N 1
ATOM 2389 C CA . HIS A 1 301 ? 3.193 -5.377 1.793 1.00 69.44 301 HIS A CA 1
ATOM 2390 C C . HIS A 1 301 ? 2.118 -4.932 0.789 1.00 69.44 301 HIS A C 1
ATOM 2392 O O . HIS A 1 301 ? 2.431 -4.320 -0.232 1.00 69.44 301 HIS A O 1
ATOM 2398 N N . PHE A 1 302 ? 0.844 -5.217 1.073 1.00 73.44 302 PHE A N 1
ATOM 2399 C CA . PHE A 1 302 ? -0.265 -4.829 0.202 1.00 73.44 302 PHE A CA 1
ATOM 2400 C C . PHE A 1 302 ? -0.627 -3.362 0.365 1.00 73.44 302 PHE A C 1
ATOM 2402 O O . PHE A 1 302 ? -0.855 -2.678 -0.632 1.00 73.44 302 PHE A O 1
ATOM 2409 N N . CYS A 1 303 ? -0.627 -2.867 1.603 1.00 77.62 303 CYS A N 1
ATOM 2410 C CA . CYS A 1 303 ? -0.870 -1.460 1.900 1.00 77.62 303 CYS A CA 1
ATOM 2411 C C . CYS A 1 303 ? 0.111 -0.557 1.143 1.00 77.62 303 CYS A C 1
ATOM 2413 O O . CYS A 1 303 ? -0.294 0.422 0.516 1.00 77.62 303 CYS A O 1
ATOM 2415 N N . GLU A 1 304 ? 1.394 -0.915 1.148 1.00 80.81 304 GLU A N 1
ATOM 2416 C CA . GLU A 1 304 ? 2.428 -0.179 0.420 1.00 80.81 304 GLU A CA 1
ATOM 2417 C C . GLU A 1 304 ? 2.205 -0.252 -1.093 1.00 80.81 304 GLU A C 1
ATOM 2419 O O . GLU A 1 304 ? 2.093 0.786 -1.748 1.00 80.81 304 GLU A O 1
ATOM 2424 N N . ALA A 1 305 ? 2.038 -1.458 -1.649 1.00 82.88 305 ALA A N 1
ATOM 2425 C CA . ALA A 1 305 ? 1.787 -1.655 -3.077 1.00 82.88 305 ALA A CA 1
ATOM 2426 C C . ALA A 1 305 ? 0.569 -0.861 -3.578 1.00 82.88 305 ALA A C 1
ATOM 2428 O O . ALA A 1 305 ? 0.629 -0.211 -4.624 1.00 82.88 305 ALA A O 1
ATOM 2429 N N . PHE A 1 306 ? -0.524 -0.879 -2.817 1.00 83.12 306 PHE A N 1
ATOM 2430 C CA . PHE A 1 306 ? -1.751 -0.158 -3.124 1.00 83.12 306 PHE A CA 1
ATOM 2431 C C . PHE A 1 306 ? -1.532 1.362 -3.167 1.00 83.12 306 PHE A C 1
ATOM 2433 O O . PHE A 1 306 ? -1.925 2.022 -4.134 1.00 83.12 306 PHE A O 1
ATOM 2440 N N . ASN A 1 307 ? -0.848 1.917 -2.164 1.00 85.81 307 ASN A N 1
ATOM 2441 C CA . ASN A 1 307 ? -0.532 3.342 -2.118 1.00 85.81 307 ASN A CA 1
ATOM 2442 C C . ASN A 1 307 ? 0.401 3.770 -3.261 1.00 85.81 307 ASN A C 1
ATOM 2444 O O . ASN A 1 307 ? 0.169 4.817 -3.868 1.00 85.81 307 ASN A O 1
ATOM 2448 N N . ILE A 1 308 ? 1.402 2.950 -3.604 1.00 89.75 308 ILE A N 1
ATOM 2449 C CA . ILE A 1 308 ? 2.295 3.198 -4.747 1.00 89.75 308 ILE A CA 1
ATOM 2450 C C . ILE A 1 308 ? 1.485 3.238 -6.052 1.00 89.75 308 ILE A C 1
ATOM 2452 O O . ILE A 1 308 ? 1.605 4.191 -6.823 1.00 89.75 308 ILE A O 1
ATOM 2456 N N . ILE A 1 309 ? 0.622 2.244 -6.299 1.00 90.50 309 ILE A N 1
ATOM 2457 C CA . ILE A 1 309 ? -0.219 2.199 -7.508 1.00 90.50 309 ILE A CA 1
ATOM 2458 C C . ILE A 1 309 ? -1.170 3.393 -7.567 1.00 90.50 309 ILE A C 1
ATOM 2460 O O . ILE A 1 309 ? -1.337 3.987 -8.638 1.00 90.50 309 ILE A O 1
ATOM 2464 N N . SER A 1 310 ? -1.768 3.782 -6.439 1.00 89.06 310 SER A N 1
ATOM 2465 C CA . SER A 1 310 ? -2.645 4.950 -6.406 1.00 89.06 310 SER A CA 1
ATOM 2466 C C . SER A 1 310 ? -1.884 6.242 -6.710 1.00 89.06 310 SER A C 1
ATOM 2468 O O . SER A 1 310 ? -2.329 7.037 -7.541 1.00 89.06 310 SER A O 1
ATOM 2470 N N . ALA A 1 311 ? -0.687 6.416 -6.139 1.00 89.75 311 ALA A N 1
ATOM 2471 C CA . ALA A 1 311 ? 0.180 7.556 -6.423 1.00 89.75 311 ALA A CA 1
ATOM 2472 C C . ALA A 1 311 ? 0.555 7.634 -7.913 1.00 89.75 311 ALA A C 1
ATOM 2474 O O . ALA A 1 311 ? 0.393 8.690 -8.527 1.00 89.75 311 ALA A O 1
ATOM 2475 N N . ILE A 1 312 ? 0.976 6.512 -8.516 1.00 92.25 312 ILE A N 1
ATOM 2476 C CA . ILE A 1 312 ? 1.275 6.406 -9.957 1.00 92.25 312 ILE A CA 1
ATOM 2477 C C . ILE A 1 312 ? 0.047 6.791 -10.789 1.00 92.25 312 ILE A C 1
ATOM 2479 O O . ILE A 1 312 ? 0.125 7.607 -11.711 1.00 92.25 312 ILE A O 1
ATOM 2483 N N . THR A 1 313 ? -1.110 6.220 -10.453 1.00 91.38 313 THR A N 1
ATOM 2484 C CA . THR A 1 313 ? -2.356 6.428 -11.195 1.00 91.38 313 THR A CA 1
ATOM 2485 C C . THR A 1 313 ? -2.808 7.880 -11.109 1.00 91.38 313 THR A C 1
ATOM 2487 O O . THR A 1 313 ? -3.205 8.467 -12.115 1.00 91.38 313 THR A O 1
ATOM 2490 N N . ARG A 1 314 ? -2.722 8.496 -9.929 1.00 89.00 314 ARG A N 1
ATOM 2491 C CA . ARG A 1 314 ? -3.072 9.901 -9.721 1.00 89.00 314 ARG A CA 1
ATOM 2492 C C . ARG A 1 314 ? -2.094 10.850 -10.402 1.00 89.00 314 ARG A C 1
ATOM 2494 O O . ARG A 1 314 ? -2.530 11.870 -10.929 1.00 89.00 314 ARG A O 1
ATOM 2501 N N . TYR A 1 315 ? -0.814 10.502 -10.441 1.00 89.00 315 TYR A N 1
ATOM 2502 C CA . TYR A 1 315 ? 0.200 11.267 -11.153 1.00 89.00 315 TYR A CA 1
ATOM 2503 C C . TYR A 1 315 ? -0.053 11.287 -12.667 1.00 89.00 315 TYR A C 1
ATOM 2505 O O . TYR A 1 315 ? -0.103 12.360 -13.268 1.00 89.00 315 TYR A O 1
ATOM 2513 N N . PHE A 1 316 ? -0.296 10.126 -13.286 1.00 89.75 316 PHE A N 1
ATOM 2514 C CA . PHE A 1 316 ? -0.579 10.057 -14.724 1.00 89.75 316 PHE A CA 1
ATOM 2515 C C . PHE A 1 316 ? -1.986 10.538 -15.095 1.00 89.75 316 PHE A C 1
ATOM 2517 O O . PHE A 1 316 ? -2.196 11.082 -16.181 1.00 89.75 316 PHE A O 1
ATOM 2524 N N . PHE A 1 317 ? -2.966 10.336 -14.213 1.00 89.81 317 PHE A N 1
ATOM 2525 C CA . PHE A 1 317 ? -4.383 10.536 -14.511 1.00 89.81 317 PHE A CA 1
ATOM 2526 C C . PHE A 1 317 ? -5.116 11.312 -13.412 1.00 89.81 317 PHE A C 1
ATOM 2528 O O . PHE A 1 317 ? -6.134 10.837 -12.907 1.00 89.81 317 PHE A O 1
ATOM 2535 N N . PRO A 1 318 ? -4.703 12.545 -13.077 1.00 87.12 318 PRO A N 1
ATOM 2536 C CA . PRO A 1 318 ? -5.229 13.273 -11.917 1.00 87.12 318 PRO A CA 1
ATOM 2537 C C . PRO A 1 318 ? -6.750 13.492 -11.946 1.00 87.12 318 PRO A C 1
ATOM 2539 O O . PRO A 1 318 ? -7.370 13.637 -10.898 1.00 87.12 318 PRO A O 1
ATOM 2542 N N . ARG A 1 319 ? -7.367 13.496 -13.138 1.00 88.31 319 ARG A N 1
ATOM 2543 C CA . ARG A 1 319 ? -8.819 13.679 -13.328 1.00 88.31 319 ARG A CA 1
ATOM 2544 C C . ARG A 1 319 ? -9.631 12.383 -13.405 1.00 88.31 319 ARG A C 1
ATOM 2546 O O . ARG A 1 319 ? -10.847 12.449 -13.318 1.00 88.31 319 ARG A O 1
ATOM 2553 N N . SER A 1 320 ? -8.988 11.233 -13.615 1.00 89.88 320 SER A N 1
ATOM 2554 C CA . SER A 1 320 ? -9.666 9.926 -13.738 1.00 89.88 320 SER A CA 1
ATOM 2555 C C . SER A 1 320 ? -9.070 8.866 -12.810 1.00 89.88 320 SER A C 1
ATOM 2557 O O . SER A 1 320 ? -9.309 7.675 -12.989 1.00 89.88 320 SER A O 1
ATOM 2559 N N . SER A 1 321 ? -8.286 9.283 -11.811 1.00 88.38 321 SER A N 1
ATOM 2560 C CA . SER A 1 321 ? -7.568 8.359 -10.938 1.00 88.38 321 SER A CA 1
ATOM 2561 C C . SER A 1 321 ? -8.516 7.488 -10.128 1.00 88.38 321 SER A C 1
ATOM 2563 O O . SER A 1 321 ? -8.298 6.291 -10.039 1.00 88.38 321 SER A O 1
ATOM 2565 N N . GLU A 1 322 ? -9.599 8.057 -9.597 1.00 85.69 322 GLU A N 1
ATOM 2566 C CA . GLU A 1 322 ? -10.583 7.306 -8.807 1.00 85.69 322 GLU A CA 1
ATOM 2567 C C . GLU A 1 322 ? -11.300 6.249 -9.656 1.00 85.69 322 GLU A C 1
ATOM 2569 O O . GLU A 1 322 ? -11.421 5.099 -9.244 1.00 85.69 322 GLU A O 1
ATOM 2574 N N . GLU A 1 323 ? -11.704 6.599 -10.879 1.00 89.00 323 GLU A N 1
ATOM 2575 C CA . GLU A 1 323 ? -12.313 5.656 -11.822 1.00 89.00 323 GLU A CA 1
ATOM 2576 C C . GLU A 1 323 ? -11.345 4.530 -12.210 1.00 89.00 323 GLU A C 1
ATOM 2578 O O . GLU A 1 323 ? -11.731 3.365 -12.263 1.00 89.00 323 GLU A O 1
ATOM 2583 N N . ARG A 1 324 ? -10.070 4.853 -12.446 1.00 89.62 324 ARG A N 1
ATOM 2584 C CA . ARG A 1 324 ? -9.042 3.854 -12.775 1.00 89.62 324 ARG A CA 1
ATOM 2585 C C . ARG A 1 324 ? -8.734 2.948 -11.590 1.00 89.62 324 ARG A C 1
ATOM 2587 O O . ARG A 1 324 ? -8.654 1.735 -11.768 1.00 89.62 324 ARG A O 1
ATOM 2594 N N . MET A 1 325 ? -8.646 3.512 -10.386 1.00 86.25 325 MET A N 1
ATOM 2595 C CA . MET A 1 325 ? -8.431 2.743 -9.164 1.00 86.25 325 MET A CA 1
ATOM 2596 C C . MET A 1 325 ? -9.595 1.797 -8.864 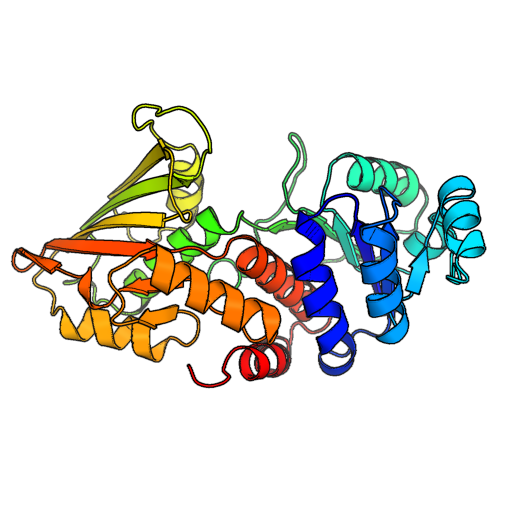1.00 86.25 325 MET A C 1
ATOM 2598 O O . MET A 1 325 ? -9.341 0.722 -8.338 1.00 86.25 325 MET A O 1
ATOM 2602 N N . ARG A 1 326 ? -10.841 2.086 -9.286 1.00 82.06 326 ARG A N 1
ATOM 2603 C CA . ARG A 1 326 ? -11.958 1.112 -9.205 1.00 82.06 326 ARG A CA 1
ATOM 2604 C C . ARG A 1 326 ? -11.656 -0.221 -9.869 1.00 82.06 326 ARG A C 1
ATOM 2606 O O . ARG A 1 326 ? -12.153 -1.234 -9.396 1.00 82.06 326 ARG A O 1
ATOM 2613 N N . LYS A 1 327 ? -10.828 -0.254 -10.913 1.00 75.88 327 LYS A N 1
ATOM 2614 C CA . LYS A 1 327 ? -10.414 -1.518 -11.538 1.00 75.88 327 LYS A CA 1
ATOM 2615 C C . LYS A 1 327 ? -9.493 -2.317 -10.627 1.00 75.88 327 LYS A C 1
ATOM 2617 O O . LYS A 1 327 ? -9.683 -3.522 -10.486 1.00 75.88 327 LYS A O 1
ATOM 2622 N N . VAL A 1 328 ? -8.572 -1.628 -9.951 1.00 77.00 328 VAL A N 1
ATOM 2623 C CA . VAL A 1 328 ? -7.748 -2.218 -8.890 1.00 77.00 328 VAL A CA 1
ATOM 2624 C C . VAL A 1 328 ? -8.681 -2.742 -7.805 1.00 77.00 328 VAL A C 1
ATOM 2626 O O . VAL A 1 328 ? -8.717 -3.952 -7.634 1.00 77.00 328 VAL A O 1
ATOM 2629 N N . TYR A 1 329 ? -9.545 -1.895 -7.222 1.00 72.81 329 TYR A N 1
ATOM 2630 C CA . TYR A 1 329 ? -10.548 -2.268 -6.207 1.00 72.81 329 TYR A CA 1
ATOM 2631 C C . TYR A 1 329 ? -11.453 -3.444 -6.613 1.00 72.81 329 TYR A C 1
ATOM 2633 O O . TYR A 1 329 ? -11.739 -4.314 -5.804 1.00 72.81 329 TYR A O 1
ATOM 2641 N N . SER A 1 330 ? -11.877 -3.549 -7.871 1.00 67.38 330 SER A N 1
ATOM 2642 C CA . SER A 1 330 ? -12.716 -4.671 -8.323 1.00 67.38 330 SER A CA 1
ATOM 2643 C C . SER A 1 330 ? -11.979 -6.011 -8.354 1.00 67.38 330 SER A C 1
ATOM 2645 O O . SER A 1 330 ? -12.592 -7.063 -8.214 1.00 67.38 330 SER A O 1
ATOM 2647 N N . ARG A 1 331 ? -10.651 -5.979 -8.506 1.00 64.19 331 ARG A N 1
ATOM 2648 C CA . ARG A 1 331 ? -9.791 -7.149 -8.310 1.00 64.19 331 ARG A CA 1
ATOM 2649 C C . ARG A 1 331 ? -9.481 -7.370 -6.827 1.00 64.19 331 ARG A C 1
ATOM 2651 O O . ARG A 1 331 ? -9.056 -8.466 -6.480 1.00 64.19 331 ARG A O 1
ATOM 2658 N N . MET A 1 332 ? -9.724 -6.356 -5.983 1.00 60.25 332 MET A N 1
ATOM 2659 C CA . MET A 1 332 ? -9.601 -6.425 -4.525 1.00 60.25 332 MET A CA 1
ATOM 2660 C C . MET A 1 332 ? -10.733 -7.211 -3.868 1.00 60.25 332 MET A C 1
ATOM 2662 O O . MET A 1 332 ? -10.500 -7.929 -2.904 1.00 60.25 332 MET A O 1
ATOM 2666 N N . VAL A 1 333 ? -11.942 -7.112 -4.421 1.00 49.16 333 VAL A N 1
ATOM 2667 C CA . VAL A 1 333 ? -13.149 -7.733 -3.871 1.00 49.16 333 VAL A CA 1
ATOM 2668 C C . VAL A 1 333 ? -13.530 -8.944 -4.721 1.00 49.16 333 VAL A C 1
ATOM 2670 O O . VAL A 1 333 ? -14.367 -8.858 -5.618 1.00 49.16 333 VAL A O 1
ATOM 2673 N N . LYS A 1 334 ? -12.911 -10.095 -4.458 1.00 41.59 334 LYS A N 1
ATOM 2674 C CA . LYS A 1 334 ? -13.551 -11.383 -4.751 1.00 41.59 334 LYS A CA 1
ATOM 2675 C C . LYS A 1 334 ? -13.952 -11.994 -3.419 1.00 41.59 334 LYS A C 1
ATOM 2677 O O . LYS A 1 334 ? -13.108 -12.137 -2.545 1.00 41.59 334 LYS A O 1
ATOM 2682 N N . GLU A 1 335 ? -15.254 -12.232 -3.297 1.00 33.69 335 GLU A N 1
ATOM 2683 C CA . GLU A 1 335 ? -15.988 -12.690 -2.113 1.00 33.69 335 GLU A CA 1
ATOM 2684 C C . GLU A 1 335 ? -15.169 -13.658 -1.236 1.00 33.69 335 GLU A C 1
ATOM 2686 O O . GLU A 1 335 ? -14.653 -14.661 -1.736 1.00 33.69 335 GLU A O 1
ATOM 2691 N N . MET A 1 336 ? -15.045 -13.318 0.056 1.00 37.94 336 MET A N 1
ATOM 2692 C CA . MET A 1 336 ? -14.509 -14.187 1.113 1.00 37.94 336 MET A CA 1
ATOM 2693 C C . MET A 1 336 ? -15.569 -15.156 1.624 1.00 37.94 336 MET A C 1
ATOM 2695 O O . MET A 1 336 ? -16.703 -14.691 1.881 1.00 37.94 336 MET A O 1
#

Secondary structure (DSSP, 8-state):
----EEEEE--STTHHHHHHHHHHHHHHHT--EEEEE-S---HHHHHHHHHHHHTT-EEB--HHHHHHHHHTTPPP-B-HHHHHHH-SEEEESSHHHHHHHHHHHTTS-----EEEESSPPTT---EE-BTTTB-----SSS-EEEEPPPHHHHHHHHHHHHHHHHS-GGG-EEEEEEEEEEE-SS--PPPEE-THHHHHHHH-SS--EEEEEEEEE--SS-EEEEEEEESS---HHHHHHHHHHHSSEEEE----HHHHHHHHHHHHHTT----SEEEEGGG-EEEETTEEEEEEEE-HHHHHHHHHHHHHHHHH-TTTHHHHHHHHHHHH----